Protein AF-A0A7S2RPZ8-F1 (afdb_monomer_lite)

Secondary structure (DSSP, 8-state):
-----------------------PPPEEGGGBTTTB--SPPP-B----TT--HHHHHHHHHHHHHHHHHHHHHSTTSPPP-B-HHHHHHHS-TTS-S-HHHHHHHHHHTT-EEBTTTS---SS-----STTTSEEEETTEEEE-SS--EE--SEEEEEPGGGHHHHHHHH--EEEEETTS-EEEEEEE-TTS-EEEE--B-TTSTBTTEEEE-GGGEEEEEEEE-SS------HHHHHHHHHHS-S----------S--TTSSTT--S---------GGGS-SS--GGGTT-SPPP--S--SSS----HHHHHHHHHHHHHHHHHTTGGGSPPP---HHHHHHH--BTTB-GGG---GGGHHHHHHHH-

InterPro domains:
  IPR000668 Peptidase C1A, papain C-terminal [PF00112] (58-178)
  IPR000668 Peptidase C1A, papain C-terminal [PF00112] (281-367)
  IPR013128 Peptidase C1A [PTHR12411] (251-366)
  IPR038765 Papain-like cysteine peptidase superfamily [SSF54001] (26-220)
  IPR038765 Papain-like cysteine peptidase superfamily [SSF54001] (251-369)

Organism: NCBI:txid96639

Sequence (369 aa):
LFMGHIVLFVFLSLVLSSAVRVKGEGFDWRHHEEHGNIVSATRNYMGLRHRKSSQLGAIFAVTAMIADRLAIFQPLKPKVQLSNQVLSNCLDAEVFGSIEQILQYILHNRGVPDRTCMGFRGRKEQCTPRNTCVNCYMFRCKAKASYLKYPITKYQSIDSSVLKDEIKEHGPVACIFNDLSFGELVGFTDDGHFNAKRDLGVFHGNEGYDAITREHIKQCWGVTIDEPYRYVDHGLAEILRFESLWEIQSTKFEGSLSNERGTTNSKSRHQSLRHIPISNLPTNFSWMNRNTLTPVQSHHNGPGYCGACWSMAAASTFSDRLKIHSTGSASMDVFVSPQSIIDCVKGNRSHGCFGGDSADVWPYYNKVG

pLDDT: mean 78.94, std 20.88, range [29.52, 98.62]

Radius of gyration: 26.42 Å; chains: 1; bounding box: 52×61×116 Å

Foldseek 3Di:
DDYDDDDDDDDDDPPPPPPPPPQDAWDFCLQDPPQAHLFAAQAALPDQPPDDQLQLQLLQALQRQLQSLLCVVQSQFATFGFASQLLLQPPDPVPRSDNVVSLVCLQVVFATFTCQQAPDPSDHDHNDLSSRGWDADPWDIDRDPDGDGQGFNDKDWDDLVCQQVCCVPRNWKWFQWPVSGIFIFRIAHSVAWTWTQRSNALPPDPGRTDTHHSNRTDIIMHTHRPDNPPPDDPVVVVVVCVVDPDDPPPPPVPPPPPVPVVCPPPPPDPPPDPDDPPVRDDPDDDSRRRLQFHYDHHPCNDPIAFQLPLLSVLQRVVQSCVCCVPVNSNDHRDGDDSQCCLPPQDDPARNRRVHHHNVSVVVVVVVPD

Structure (mmCIF, N/CA/C/O backbone):
data_AF-A0A7S2RPZ8-F1
#
_entry.id   AF-A0A7S2RPZ8-F1
#
loop_
_atom_site.group_PDB
_atom_site.id
_atom_site.type_symbol
_atom_site.label_atom_id
_atom_site.label_alt_id
_atom_site.label_comp_id
_atom_site.label_asym_id
_atom_site.label_entity_id
_atom_site.label_seq_id
_atom_site.pdbx_PDB_ins_code
_atom_site.Cartn_x
_atom_site.Cartn_y
_atom_site.Cartn_z
_atom_site.occupancy
_atom_site.B_iso_or_equiv
_atom_site.auth_seq_id
_atom_site.auth_comp_id
_atom_site.auth_asym_id
_atom_site.auth_atom_id
_atom_site.pdbx_PDB_model_num
ATOM 1 N N . LEU A 1 1 ? -15.124 -28.424 88.596 1.00 37.28 1 LEU A N 1
ATOM 2 C CA . LEU A 1 1 ? -14.489 -28.914 87.351 1.00 37.28 1 LEU A CA 1
ATOM 3 C C . LEU A 1 1 ? -15.528 -28.767 86.238 1.00 37.28 1 LEU A C 1
ATOM 5 O O . LEU A 1 1 ? -16.435 -29.578 86.179 1.00 37.28 1 LEU A O 1
ATOM 9 N N . PHE A 1 2 ? -15.704 -27.534 85.743 1.00 32.31 2 PHE A N 1
ATOM 10 C CA . PHE A 1 2 ? -15.163 -26.989 84.472 1.00 32.31 2 PHE A CA 1
ATOM 11 C C . PHE A 1 2 ? -15.930 -27.536 83.250 1.00 32.31 2 PHE A C 1
ATOM 13 O O . PHE A 1 2 ? -15.841 -28.722 82.974 1.00 32.31 2 PHE A O 1
ATOM 20 N N . MET A 1 3 ? -16.891 -26.756 82.718 1.00 31.83 3 MET A N 1
ATOM 21 C CA . MET A 1 3 ? -16.801 -25.909 81.493 1.00 31.83 3 MET A CA 1
ATOM 22 C C . MET A 1 3 ? -16.696 -26.756 80.208 1.00 31.83 3 MET A C 1
ATOM 24 O O . MET A 1 3 ? -15.910 -27.683 80.160 1.00 31.83 3 MET A O 1
ATOM 28 N N . GLY A 1 4 ? -17.403 -26.504 79.108 1.00 31.02 4 GLY A N 1
ATOM 29 C CA . GLY A 1 4 ? -18.217 -25.370 78.696 1.00 31.02 4 GLY A CA 1
ATOM 30 C C . GLY A 1 4 ? -18.760 -25.610 77.276 1.00 31.02 4 GLY A C 1
ATOM 31 O O . GLY A 1 4 ? -18.376 -26.561 76.598 1.00 31.02 4 GLY A O 1
ATOM 32 N N . HIS A 1 5 ? -19.684 -24.746 76.863 1.00 40.00 5 HIS A N 1
ATOM 33 C CA . HIS A 1 5 ? -20.324 -24.702 75.549 1.00 40.00 5 HIS A CA 1
ATOM 34 C C . HIS A 1 5 ? -19.327 -24.633 74.380 1.00 40.00 5 HIS A C 1
ATOM 36 O O . HIS A 1 5 ? -18.399 -23.827 74.410 1.00 40.00 5 HIS A O 1
ATOM 42 N N . ILE A 1 6 ? -19.592 -25.383 73.306 1.00 39.00 6 ILE A N 1
ATOM 43 C CA . ILE A 1 6 ? -19.001 -25.145 71.983 1.00 39.00 6 ILE A CA 1
ATOM 44 C C . ILE A 1 6 ? -20.121 -24.665 71.058 1.00 39.00 6 ILE A C 1
ATOM 46 O O . ILE A 1 6 ? -20.981 -25.430 70.628 1.00 39.00 6 ILE A O 1
ATOM 50 N N . VAL A 1 7 ? -20.110 -23.358 70.808 1.00 36.97 7 VAL A N 1
ATOM 51 C CA . VAL A 1 7 ? -20.875 -22.674 69.764 1.00 36.97 7 VAL A CA 1
ATOM 52 C C . VAL A 1 7 ? -20.091 -22.831 68.462 1.00 36.97 7 VAL A C 1
ATOM 54 O O . VAL A 1 7 ? -18.950 -22.380 68.371 1.00 36.97 7 VAL A O 1
ATOM 57 N N . LEU A 1 8 ? -20.683 -23.476 67.457 1.00 34.34 8 LEU A N 1
ATOM 58 C CA . LEU A 1 8 ? -20.080 -23.612 66.133 1.00 34.34 8 LEU A CA 1
ATOM 59 C C . LEU A 1 8 ? -20.354 -22.333 65.320 1.00 34.34 8 LEU A C 1
ATOM 61 O O . LEU A 1 8 ? -21.391 -22.196 64.676 1.00 34.34 8 LEU A O 1
ATOM 65 N N . PHE A 1 9 ? -19.427 -21.376 65.381 1.00 34.44 9 PHE A N 1
ATOM 66 C CA . PHE A 1 9 ? -19.347 -20.253 64.444 1.00 34.44 9 PHE A CA 1
ATOM 67 C C . PHE A 1 9 ? -18.760 -20.757 63.118 1.00 34.44 9 PHE A C 1
ATOM 69 O O . PHE A 1 9 ? -17.571 -21.060 63.047 1.00 34.44 9 PHE A O 1
ATOM 76 N N . VAL A 1 10 ? -19.569 -20.833 62.059 1.00 38.59 10 VAL A N 1
ATOM 77 C CA . VAL A 1 10 ? -19.056 -20.983 60.688 1.00 38.59 10 VAL A CA 1
ATOM 78 C C . VAL A 1 10 ? -18.980 -19.595 60.062 1.00 38.59 10 VAL A C 1
ATOM 80 O O . VAL A 1 10 ? -19.981 -18.896 59.920 1.00 38.59 10 VAL A O 1
ATOM 83 N N . PHE A 1 11 ? -17.750 -19.193 59.755 1.00 36.59 11 PHE A N 1
ATOM 84 C CA . PHE A 1 11 ? -17.372 -17.908 59.184 1.00 36.59 11 PHE A CA 1
ATOM 85 C C . PHE A 1 11 ? -18.073 -17.632 57.847 1.00 36.59 11 PHE A C 1
ATOM 87 O O . PHE A 1 11 ? -17.943 -18.384 56.879 1.00 36.59 11 PHE A O 1
ATOM 94 N N . LEU A 1 12 ? -18.749 -16.484 57.791 1.00 35.53 12 LEU A N 1
ATOM 95 C CA . LEU A 1 12 ? -19.170 -15.816 56.568 1.00 35.53 12 LEU A CA 1
ATOM 96 C C . LEU A 1 12 ? -17.906 -15.449 55.772 1.00 35.53 12 LEU A C 1
ATOM 98 O O . LEU A 1 12 ? -17.160 -14.545 56.147 1.00 35.53 12 LEU A O 1
ATOM 102 N N . SER A 1 13 ? -17.633 -16.182 54.697 1.00 38.72 13 SER A N 1
ATOM 103 C CA . SER A 1 13 ? -16.545 -15.846 53.781 1.00 38.72 13 SER A CA 1
ATOM 104 C C . SER A 1 13 ? -16.992 -14.660 52.928 1.00 38.72 13 SER A C 1
ATOM 106 O O . SER A 1 13 ? -17.828 -14.809 52.039 1.00 38.72 13 SER A O 1
ATOM 108 N N . LEU A 1 14 ? -16.453 -13.472 53.218 1.00 36.00 14 LEU A N 1
ATOM 109 C CA . LEU A 1 14 ? -16.470 -12.340 52.297 1.00 36.00 14 LEU A CA 1
ATOM 110 C C . LEU A 1 14 ? -15.758 -12.766 51.008 1.00 36.00 14 LEU A C 1
ATOM 112 O O . LEU A 1 14 ? -14.530 -12.798 50.943 1.00 36.00 14 LEU A O 1
ATOM 116 N N . VAL A 1 15 ? -16.532 -13.078 49.971 1.00 38.66 15 VAL A N 1
ATOM 117 C CA . VAL A 1 15 ? -16.023 -13.070 48.602 1.00 38.66 15 VAL A CA 1
ATOM 118 C C . VAL A 1 15 ? -15.795 -11.604 48.252 1.00 38.66 15 VAL A C 1
ATOM 120 O O . VAL A 1 15 ? -16.719 -10.876 47.892 1.00 38.66 15 VAL A O 1
ATOM 123 N N . LEU A 1 16 ? -14.551 -11.153 48.415 1.00 37.00 16 LEU A N 1
ATOM 124 C CA . LEU A 1 16 ? -14.041 -9.992 47.701 1.00 37.00 16 LEU A CA 1
ATOM 125 C C . LEU A 1 16 ? -14.301 -10.255 46.218 1.00 37.00 16 LEU A C 1
ATOM 127 O O . LEU A 1 16 ? -13.689 -11.137 45.617 1.00 37.00 16 LEU A O 1
ATOM 131 N N . SER A 1 17 ? -15.256 -9.516 45.654 1.00 37.16 17 SER A N 1
ATOM 132 C CA . SER A 1 17 ? -15.462 -9.422 44.216 1.00 37.16 17 SER A CA 1
ATOM 133 C C . SER A 1 17 ? -14.240 -8.723 43.625 1.00 37.16 17 SER A C 1
ATOM 135 O O . SER A 1 17 ? -14.222 -7.516 43.393 1.00 37.16 17 SER A O 1
ATOM 137 N N . SER A 1 18 ? -13.168 -9.489 43.442 1.00 36.50 18 SER A N 1
ATOM 138 C CA . SER A 1 18 ? -12.160 -9.191 42.444 1.00 36.50 18 SER A CA 1
ATOM 139 C C . SER A 1 18 ? -12.920 -9.195 41.131 1.00 36.50 18 SER A C 1
ATOM 141 O O . SER A 1 18 ? -13.298 -10.259 40.643 1.00 36.50 18 SER A O 1
ATOM 143 N N . ALA A 1 19 ? -13.212 -8.011 40.596 1.00 38.88 19 ALA A N 1
ATOM 144 C CA . ALA A 1 19 ? -13.672 -7.883 39.231 1.00 38.88 19 ALA A CA 1
ATOM 145 C C . ALA A 1 19 ? -12.650 -8.614 38.353 1.00 38.88 19 ALA A C 1
ATOM 147 O O . ALA A 1 19 ? -11.559 -8.105 38.091 1.00 38.88 19 ALA A O 1
ATOM 148 N N . VAL A 1 20 ? -12.978 -9.842 37.949 1.00 39.19 20 VAL A N 1
ATOM 149 C CA . VAL A 1 20 ? -12.318 -10.507 36.838 1.00 39.19 20 VAL A CA 1
ATOM 150 C C . VAL A 1 20 ? -12.654 -9.615 35.660 1.00 39.19 20 VAL A C 1
ATOM 152 O O . VAL A 1 20 ? -13.748 -9.670 35.103 1.00 39.19 20 VAL A O 1
ATOM 155 N N . ARG A 1 21 ? -11.743 -8.689 35.363 1.00 39.88 21 ARG A N 1
ATOM 156 C CA . ARG A 1 21 ? -11.766 -7.916 34.135 1.00 39.88 21 ARG A CA 1
ATOM 157 C C . ARG A 1 21 ? -11.742 -8.972 33.043 1.00 39.88 21 ARG A C 1
ATOM 159 O O . ARG A 1 21 ? -10.720 -9.630 32.866 1.00 39.88 21 ARG A O 1
ATOM 166 N N . VAL A 1 22 ? -12.889 -9.208 32.406 1.00 43.56 22 VAL A N 1
ATOM 167 C CA . VAL A 1 22 ? -12.966 -10.044 31.211 1.00 43.56 22 VAL A CA 1
ATOM 168 C C . VAL A 1 22 ? -11.927 -9.454 30.270 1.00 43.56 22 VAL A C 1
ATOM 170 O O . VAL A 1 22 ? -12.042 -8.297 29.864 1.00 43.56 22 VAL A O 1
ATOM 173 N N . LYS A 1 23 ? -10.834 -10.190 30.064 1.00 44.91 23 LYS A N 1
ATOM 174 C CA . LYS A 1 23 ? -9.774 -9.804 29.143 1.00 44.91 23 LYS A CA 1
ATOM 175 C C . LYS A 1 23 ? -10.448 -9.778 27.777 1.00 44.91 23 LYS A C 1
ATOM 177 O O . LYS A 1 23 ? -10.811 -10.828 27.261 1.00 44.91 23 LYS A O 1
ATOM 182 N N . GLY A 1 24 ? -10.743 -8.586 27.267 1.00 57.56 24 GLY A N 1
ATOM 183 C CA . GLY A 1 24 ? -11.191 -8.457 25.890 1.00 57.56 24 GLY A CA 1
ATOM 184 C C . GLY A 1 24 ? -10.038 -8.920 25.020 1.00 57.56 24 GLY A C 1
ATOM 185 O O . GLY A 1 24 ? -8.953 -8.360 25.144 1.00 57.56 24 GLY A O 1
ATOM 186 N N . GLU A 1 25 ? -10.255 -9.961 24.225 1.00 80.38 25 GLU A N 1
ATOM 187 C CA . GLU A 1 25 ? -9.243 -10.473 23.307 1.00 80.38 25 GLU A CA 1
ATOM 188 C C . GLU A 1 25 ? -8.879 -9.370 22.309 1.00 80.38 25 GLU A C 1
ATOM 190 O O . GLU A 1 25 ? -9.734 -8.863 21.575 1.00 80.38 25 GLU A O 1
ATOM 195 N N . GLY A 1 26 ? -7.617 -8.952 22.326 1.00 92.00 26 GLY A N 1
ATOM 196 C CA . GLY A 1 26 ? -7.024 -8.127 21.292 1.00 92.00 26 GLY A CA 1
ATOM 197 C C . GLY A 1 26 ? -7.125 -8.817 19.937 1.00 92.00 26 GLY A C 1
ATOM 198 O O . GLY A 1 26 ? -7.182 -10.041 19.832 1.00 92.00 26 GLY A O 1
ATOM 199 N N . PHE A 1 27 ? -7.157 -8.015 18.884 1.00 96.06 27 PHE A N 1
ATOM 200 C CA . PHE A 1 27 ? -7.314 -8.489 17.522 1.00 96.06 27 PHE A CA 1
ATOM 201 C C . PHE A 1 27 ? -6.453 -7.652 16.583 1.00 96.06 27 PHE A C 1
ATOM 203 O O . PHE A 1 27 ? -6.421 -6.428 16.695 1.00 96.06 27 PHE A O 1
ATOM 210 N N . ASP A 1 28 ? -5.765 -8.293 15.641 1.00 96.12 28 ASP A N 1
ATOM 211 C CA . ASP A 1 28 ? -4.890 -7.601 14.701 1.00 96.12 28 ASP A CA 1
ATOM 212 C C . ASP A 1 28 ? -4.836 -8.310 13.346 1.00 96.12 28 ASP A C 1
ATOM 214 O O . ASP A 1 28 ? -4.394 -9.457 13.252 1.00 96.12 28 ASP A O 1
ATOM 218 N N . TRP A 1 29 ? -5.219 -7.607 12.277 1.00 97.19 29 TRP A N 1
ATOM 219 C CA . TRP A 1 29 ? -5.186 -8.136 10.909 1.00 97.19 29 TRP A CA 1
ATOM 220 C C . TRP A 1 29 ? -3.772 -8.485 10.411 1.00 97.19 29 TRP A C 1
ATOM 222 O O . TRP A 1 29 ? -3.622 -9.187 9.406 1.00 97.19 29 TRP A O 1
ATOM 232 N N . ARG A 1 30 ? -2.718 -8.036 11.104 1.00 95.00 30 ARG A N 1
ATOM 233 C CA . ARG A 1 30 ? -1.326 -8.442 10.840 1.00 95.00 30 ARG A CA 1
ATOM 234 C C . ARG A 1 30 ? -1.023 -9.866 11.307 1.00 95.00 30 ARG A C 1
ATOM 236 O O . ARG A 1 30 ? -0.035 -10.452 10.866 1.00 95.00 30 ARG A O 1
ATOM 243 N N . HIS A 1 31 ? -1.852 -10.412 12.193 1.00 94.12 31 HIS A N 1
ATOM 244 C CA . HIS A 1 31 ? -1.655 -11.697 12.860 1.00 94.12 31 HIS A CA 1
ATOM 245 C C . HIS A 1 31 ? -2.917 -12.570 12.784 1.00 94.12 31 HIS A C 1
ATOM 247 O O . HIS A 1 31 ? -3.273 -13.234 13.753 1.00 94.12 31 HIS A O 1
ATOM 253 N N . HIS A 1 32 ? -3.601 -12.574 11.636 1.00 93.56 32 HIS A N 1
ATOM 254 C CA . HIS A 1 32 ? -4.787 -13.399 11.421 1.00 93.56 32 HIS A CA 1
ATOM 255 C C . HIS A 1 32 ? -4.443 -14.891 11.531 1.00 93.56 32 HIS A C 1
ATOM 257 O O . HIS A 1 32 ? -3.523 -15.367 10.861 1.00 93.56 32 HIS A O 1
ATOM 263 N N . GLU A 1 33 ? -5.206 -15.641 12.328 1.00 88.75 33 GLU A N 1
ATOM 264 C CA . GLU A 1 33 ? -4.873 -17.022 12.707 1.00 88.75 33 GLU A CA 1
ATOM 265 C C . GLU A 1 33 ? -4.678 -17.952 11.500 1.00 88.75 33 GLU A C 1
ATOM 267 O O . GLU A 1 33 ? -3.701 -18.695 11.433 1.00 88.75 33 GLU A O 1
ATOM 272 N N . GLU A 1 34 ? -5.571 -17.877 10.509 1.00 91.00 34 GLU A N 1
ATOM 273 C CA . GLU A 1 34 ? -5.556 -18.798 9.363 1.00 91.00 34 GLU A CA 1
ATOM 274 C C . GLU A 1 34 ? -4.610 -18.359 8.231 1.00 91.00 34 GLU A C 1
ATOM 276 O O . GLU A 1 34 ? -4.108 -19.170 7.450 1.00 91.00 34 GLU A O 1
ATOM 281 N N . HIS A 1 35 ? -4.371 -17.055 8.098 1.00 92.56 35 HIS A N 1
ATOM 282 C CA . HIS A 1 35 ? -3.815 -16.477 6.867 1.00 92.56 35 HIS A CA 1
ATOM 283 C C . HIS A 1 35 ? -2.623 -15.547 7.104 1.00 92.56 35 HIS A C 1
ATOM 285 O O . HIS A 1 35 ? -2.060 -15.019 6.141 1.00 92.56 35 HIS A O 1
ATOM 291 N N . GLY A 1 36 ? -2.197 -15.384 8.357 1.00 93.75 36 GLY A N 1
ATOM 292 C CA . GLY A 1 36 ? -1.064 -14.555 8.734 1.00 93.75 36 GLY A CA 1
ATOM 293 C C . GLY A 1 36 ? -1.350 -13.064 8.565 1.00 93.75 36 GLY A C 1
ATOM 294 O O . GLY A 1 36 ? -2.333 -12.543 9.080 1.00 93.75 36 GLY A O 1
ATOM 295 N N . ASN A 1 37 ? -0.476 -12.358 7.855 1.00 94.88 37 ASN A N 1
ATOM 296 C CA . ASN A 1 37 ? -0.580 -10.920 7.675 1.00 94.88 37 ASN A CA 1
ATOM 297 C C . ASN A 1 37 ? -1.444 -10.555 6.458 1.00 94.88 37 ASN A C 1
ATOM 299 O O . ASN A 1 37 ? -1.027 -10.729 5.303 1.00 94.88 37 ASN A O 1
ATOM 303 N N . ILE A 1 38 ? -2.615 -9.976 6.727 1.00 94.88 38 ILE A N 1
ATOM 304 C CA . ILE A 1 38 ? -3.593 -9.514 5.729 1.00 94.88 38 ILE A CA 1
ATOM 305 C C . ILE A 1 38 ? -3.491 -7.990 5.489 1.00 94.88 38 ILE A C 1
ATOM 307 O O . ILE A 1 38 ? -4.137 -7.435 4.610 1.00 94.88 38 ILE A O 1
ATOM 311 N N . VAL A 1 39 ? -2.590 -7.297 6.181 1.00 95.56 39 VAL A N 1
ATOM 312 C CA . VAL A 1 39 ? -2.350 -5.854 6.044 1.00 95.56 39 VAL A CA 1
ATOM 313 C C . VAL A 1 39 ? -1.245 -5.610 5.011 1.00 95.56 39 VAL A C 1
ATOM 315 O O . VAL A 1 39 ? -0.189 -6.251 5.031 1.00 95.56 39 VAL A O 1
ATOM 318 N N . SER A 1 40 ? -1.466 -4.698 4.062 1.00 93.81 40 SER A N 1
ATOM 319 C CA . SER A 1 40 ? -0.453 -4.299 3.074 1.00 93.81 40 SER A CA 1
ATOM 320 C C . SER A 1 40 ? 0.746 -3.626 3.751 1.00 93.81 40 SER A C 1
ATOM 322 O O . SER A 1 40 ? 0.636 -3.101 4.859 1.00 93.81 40 SER A O 1
ATOM 324 N N . ALA A 1 41 ? 1.916 -3.612 3.105 1.00 91.69 41 ALA A N 1
ATOM 325 C CA . ALA A 1 41 ? 3.090 -2.998 3.732 1.00 91.69 41 ALA A CA 1
ATOM 326 C C . ALA A 1 41 ? 2.917 -1.495 3.985 1.00 91.69 41 ALA A C 1
ATOM 328 O O . ALA A 1 41 ? 2.298 -0.779 3.191 1.00 91.69 41 ALA A O 1
ATOM 329 N N . THR A 1 42 ? 3.599 -1.015 5.023 1.00 91.50 42 THR A N 1
ATOM 330 C CA . THR A 1 42 ? 3.836 0.406 5.278 1.00 91.50 42 THR A CA 1
ATOM 331 C C . THR A 1 42 ? 4.501 1.077 4.071 1.00 91.50 42 THR A C 1
ATOM 333 O O . THR A 1 42 ? 5.529 0.626 3.559 1.00 91.50 42 THR A O 1
ATOM 336 N N . ARG A 1 43 ? 3.938 2.201 3.627 1.00 91.62 43 ARG A N 1
ATOM 337 C CA . ARG A 1 43 ? 4.484 3.076 2.576 1.00 91.62 43 ARG A CA 1
ATOM 338 C C . ARG A 1 43 ? 5.127 4.315 3.201 1.00 91.62 43 ARG A C 1
ATOM 340 O O . ARG A 1 43 ? 5.191 4.431 4.416 1.00 91.62 43 ARG A O 1
ATOM 347 N N . ASN A 1 44 ? 5.645 5.234 2.385 1.00 88.81 44 ASN A N 1
ATOM 348 C CA . ASN A 1 44 ? 6.239 6.476 2.881 1.00 88.81 44 ASN A CA 1
ATOM 349 C C . ASN A 1 44 ? 5.873 7.670 1.991 1.00 88.81 44 ASN A C 1
ATOM 351 O O . ASN A 1 44 ? 6.195 7.674 0.801 1.00 88.81 44 ASN A O 1
ATOM 355 N N . TYR A 1 45 ? 5.221 8.679 2.570 1.00 85.38 45 TYR A N 1
ATOM 356 C CA . TYR A 1 45 ? 4.956 9.965 1.914 1.00 85.38 45 TYR A CA 1
ATOM 357 C C . TYR A 1 45 ? 5.757 11.147 2.488 1.00 85.38 45 TYR A C 1
ATOM 359 O O . TYR A 1 45 ? 5.614 12.274 2.002 1.00 85.38 45 TYR A O 1
ATOM 367 N N . MET A 1 46 ? 6.599 10.920 3.504 1.00 74.44 46 MET A N 1
ATOM 368 C CA . MET A 1 46 ? 7.493 11.934 4.070 1.00 74.44 46 MET A CA 1
ATOM 369 C C . MET A 1 46 ? 8.641 12.284 3.109 1.00 74.44 46 MET A C 1
ATOM 371 O O . MET A 1 46 ? 8.982 11.528 2.204 1.00 74.44 46 MET A O 1
ATOM 375 N N . GLY A 1 47 ? 9.257 13.456 3.309 1.00 59.84 47 GLY A N 1
ATOM 376 C CA . GLY A 1 47 ? 10.416 13.919 2.524 1.00 59.84 47 GLY A CA 1
ATOM 377 C C . GLY A 1 47 ? 10.092 14.903 1.394 1.00 59.84 47 GLY A C 1
ATOM 378 O O . GLY A 1 47 ? 10.989 15.371 0.695 1.00 59.84 47 GLY A O 1
ATOM 379 N N . LEU A 1 48 ? 8.824 15.283 1.230 1.00 57.91 48 LEU A N 1
ATOM 380 C CA . LEU A 1 48 ? 8.400 16.254 0.222 1.00 57.91 48 LEU A CA 1
ATOM 381 C C . LEU A 1 48 ? 8.512 17.676 0.783 1.00 57.91 48 LEU A C 1
ATOM 383 O O . LEU A 1 48 ? 7.621 18.157 1.486 1.00 57.91 48 LEU A O 1
ATOM 387 N N . ARG A 1 49 ? 9.623 18.359 0.470 1.00 42.91 49 ARG A N 1
ATOM 388 C CA . ARG A 1 49 ? 9.802 19.796 0.747 1.00 42.91 49 ARG A CA 1
ATOM 389 C C . ARG A 1 49 ? 8.571 20.572 0.238 1.00 42.91 49 ARG A C 1
ATOM 391 O O . ARG A 1 49 ? 8.168 20.408 -0.911 1.00 42.91 49 ARG A O 1
ATOM 398 N N . HIS A 1 50 ? 7.999 21.425 1.091 1.00 49.16 50 HIS A N 1
ATOM 399 C CA . HIS A 1 50 ? 6.895 22.361 0.796 1.00 49.16 50 HIS A CA 1
ATOM 400 C C . HIS A 1 50 ? 5.455 21.815 0.713 1.00 49.16 50 HIS A C 1
ATOM 402 O O . HIS A 1 50 ? 4.576 22.542 0.249 1.00 49.16 50 HIS A O 1
ATOM 408 N N . ARG A 1 51 ? 5.145 20.603 1.197 1.00 54.47 51 ARG A N 1
ATOM 409 C CA . ARG A 1 51 ? 3.738 20.165 1.337 1.00 54.47 51 ARG A CA 1
ATOM 410 C C . ARG A 1 51 ? 3.305 20.078 2.795 1.00 54.47 51 ARG A C 1
ATOM 412 O O . ARG A 1 51 ? 4.039 19.570 3.636 1.00 54.47 51 ARG A O 1
ATOM 419 N N . LYS A 1 52 ? 2.078 20.528 3.082 1.00 54.38 52 LYS A N 1
ATOM 420 C CA . LYS A 1 52 ? 1.404 20.200 4.343 1.00 54.38 52 LYS A CA 1
ATOM 421 C C . LYS A 1 52 ? 1.200 18.680 4.365 1.00 54.38 52 LYS A C 1
ATOM 423 O O . LYS A 1 52 ? 0.450 18.148 3.550 1.00 54.38 52 LYS A O 1
ATOM 428 N N . SER A 1 53 ? 1.905 18.006 5.273 1.00 59.25 53 SER A N 1
ATOM 429 C CA . SER A 1 53 ? 1.901 16.547 5.488 1.00 59.25 53 SER A CA 1
ATOM 430 C C . SER A 1 53 ? 0.486 15.941 5.597 1.00 59.25 53 SER A C 1
ATOM 432 O O . SER A 1 53 ? 0.260 14.795 5.214 1.00 59.25 53 SER A O 1
ATOM 434 N N . SER A 1 54 ? -0.493 16.740 6.035 1.00 62.56 54 SER A N 1
ATOM 435 C CA . SER A 1 54 ? -1.872 16.319 6.294 1.00 62.56 54 SER A CA 1
ATOM 436 C C . SER A 1 54 ? -2.643 15.823 5.059 1.00 62.56 54 SER A C 1
ATOM 438 O O . SER A 1 54 ? -3.314 14.803 5.150 1.00 62.56 54 SER A O 1
ATOM 440 N N . GLN A 1 55 ? -2.538 16.466 3.886 1.00 71.25 55 GLN A N 1
ATOM 441 C CA . GLN A 1 55 ? -3.356 16.068 2.720 1.00 71.25 55 GLN A CA 1
ATOM 442 C C . GLN A 1 55 ? -2.978 14.680 2.180 1.00 71.25 55 GLN A C 1
ATOM 444 O O . GLN A 1 55 ? -3.841 13.904 1.773 1.00 71.25 55 GLN A O 1
ATOM 449 N N . LEU A 1 56 ? -1.682 14.367 2.168 1.00 86.00 56 LEU A N 1
ATOM 450 C CA . LEU A 1 56 ? -1.192 13.079 1.683 1.00 86.00 56 LEU A CA 1
ATOM 451 C C . LEU A 1 56 ? -1.493 11.957 2.676 1.00 86.00 56 LEU A C 1
ATOM 453 O O . LEU A 1 56 ? -1.863 10.873 2.237 1.00 86.00 56 LEU A O 1
ATOM 457 N N . GLY A 1 57 ? -1.430 12.230 3.983 1.00 89.75 57 GLY A N 1
ATOM 458 C CA . GLY A 1 57 ? -1.781 11.246 5.008 1.00 89.75 57 GLY A CA 1
ATOM 459 C C . GLY A 1 57 ? -3.183 10.665 4.817 1.00 89.75 57 GLY A C 1
ATOM 460 O O . GLY A 1 57 ? -3.348 9.450 4.852 1.00 89.75 57 GLY A O 1
ATOM 461 N N . ALA A 1 58 ? -4.178 11.506 4.517 1.00 92.25 58 ALA A N 1
ATOM 462 C CA . ALA A 1 58 ? -5.550 11.053 4.283 1.00 92.25 58 ALA A CA 1
ATOM 463 C C . ALA A 1 58 ? -5.679 10.125 3.062 1.00 92.25 58 ALA A C 1
ATOM 465 O O . ALA A 1 58 ? -6.337 9.088 3.131 1.00 92.25 58 ALA A O 1
ATOM 466 N N . ILE A 1 59 ? -5.012 10.462 1.949 1.00 94.00 59 ILE A N 1
ATOM 467 C CA . ILE A 1 59 ? -4.977 9.622 0.738 1.00 94.00 59 ILE A CA 1
ATOM 468 C C . ILE A 1 59 ? -4.361 8.258 1.053 1.00 94.00 59 ILE A C 1
ATOM 470 O O . ILE A 1 59 ? -4.870 7.224 0.615 1.00 94.00 59 ILE A O 1
ATOM 474 N N . PHE A 1 60 ? -3.261 8.246 1.804 1.00 94.56 60 PHE A N 1
ATOM 475 C CA . PHE A 1 60 ? -2.580 7.014 2.172 1.00 94.56 60 PHE A CA 1
ATOM 476 C C . PHE A 1 60 ? -3.453 6.164 3.109 1.00 94.56 60 PHE A C 1
ATOM 478 O O . PHE A 1 60 ? -3.691 5.004 2.791 1.00 94.56 60 PHE A O 1
ATOM 485 N N . ALA A 1 61 ? -4.054 6.746 4.148 1.00 96.00 61 ALA A N 1
ATOM 486 C CA . ALA A 1 61 ? -4.974 6.035 5.040 1.00 96.00 61 ALA A CA 1
ATOM 487 C C . ALA A 1 61 ? -6.165 5.401 4.293 1.00 96.00 61 ALA A C 1
ATOM 489 O O . ALA A 1 61 ? -6.449 4.220 4.470 1.00 96.00 61 ALA A O 1
ATOM 490 N N . VAL A 1 62 ? -6.830 6.149 3.400 1.00 96.88 62 VAL A N 1
ATOM 491 C CA . VAL A 1 62 ? -7.989 5.641 2.637 1.00 96.88 62 VAL A CA 1
ATOM 492 C C . VAL A 1 62 ? -7.601 4.516 1.682 1.00 96.88 62 VAL A C 1
ATOM 494 O O . VAL A 1 62 ? -8.299 3.510 1.575 1.00 96.88 62 VAL A O 1
ATOM 497 N N . THR A 1 63 ? -6.490 4.673 0.966 1.00 96.50 63 THR A N 1
ATOM 498 C CA . THR A 1 63 ? -6.037 3.649 0.014 1.00 96.50 63 THR A CA 1
ATOM 499 C C . THR A 1 63 ? -5.507 2.396 0.697 1.00 96.50 63 THR A C 1
ATOM 501 O O . THR A 1 63 ? -5.654 1.321 0.121 1.00 96.50 63 THR A O 1
ATOM 504 N N . ALA A 1 64 ? -4.908 2.525 1.886 1.00 97.12 64 ALA A N 1
ATOM 505 C CA . ALA A 1 64 ? -4.478 1.391 2.699 1.00 97.12 64 ALA A CA 1
ATOM 506 C C . ALA A 1 64 ? -5.698 0.608 3.207 1.00 97.12 64 ALA A C 1
ATOM 508 O O . ALA A 1 64 ? -5.815 -0.566 2.880 1.00 97.12 64 ALA A O 1
ATOM 509 N N . MET A 1 65 ? -6.688 1.302 3.786 1.00 97.88 65 MET A N 1
ATOM 510 C CA . MET A 1 65 ? -7.972 0.714 4.196 1.00 97.88 65 MET A CA 1
ATOM 511 C C . MET A 1 65 ? -8.642 -0.096 3.085 1.00 97.88 65 MET A C 1
ATOM 513 O O . MET A 1 65 ? -9.067 -1.228 3.304 1.00 97.88 65 MET A O 1
ATOM 517 N N . ILE A 1 66 ? -8.752 0.468 1.878 1.00 96.25 66 ILE A N 1
ATOM 518 C CA . ILE A 1 66 ? -9.370 -0.246 0.753 1.00 96.25 66 ILE A CA 1
ATOM 519 C C . ILE A 1 66 ? -8.522 -1.461 0.349 1.00 96.25 66 ILE A C 1
ATOM 521 O O . ILE A 1 66 ? -9.076 -2.532 0.108 1.00 96.25 66 ILE A O 1
ATOM 525 N N . ALA A 1 67 ? -7.195 -1.319 0.280 1.00 95.25 67 ALA A N 1
ATOM 526 C CA . ALA A 1 67 ? -6.295 -2.419 -0.067 1.00 95.25 67 ALA A CA 1
ATOM 527 C C . ALA A 1 67 ? -6.356 -3.572 0.947 1.00 95.25 67 ALA A C 1
ATOM 529 O O . ALA A 1 67 ? -6.360 -4.737 0.551 1.00 95.25 67 ALA A O 1
ATOM 530 N N . ASP A 1 68 ? -6.442 -3.249 2.232 1.00 96.56 68 ASP A N 1
ATOM 531 C CA . ASP A 1 68 ? -6.379 -4.227 3.313 1.00 96.56 68 ASP A CA 1
ATOM 532 C C . ASP A 1 68 ? -7.743 -4.908 3.496 1.00 96.56 68 ASP A C 1
ATOM 534 O O . ASP A 1 68 ? -7.806 -6.125 3.662 1.00 96.56 68 ASP A O 1
ATOM 538 N N . ARG A 1 69 ? -8.856 -4.188 3.282 1.00 95.44 69 ARG A N 1
ATOM 539 C CA . ARG A 1 69 ? -10.185 -4.813 3.134 1.00 95.44 69 ARG A CA 1
ATOM 540 C C . ARG A 1 69 ? -10.255 -5.751 1.925 1.00 95.44 69 ARG A C 1
ATOM 542 O O . ARG A 1 69 ? -10.807 -6.841 2.033 1.00 95.44 69 ARG A O 1
ATOM 549 N N . LEU A 1 70 ? -9.652 -5.396 0.787 1.00 92.06 70 LEU A N 1
ATOM 550 C CA . LEU A 1 70 ? -9.552 -6.304 -0.368 1.00 92.06 70 LEU A CA 1
ATOM 551 C C . LEU A 1 70 ? -8.731 -7.561 -0.061 1.00 92.06 70 LEU A C 1
ATOM 553 O O . LEU A 1 70 ? -9.069 -8.642 -0.546 1.00 92.06 70 LEU A O 1
ATOM 557 N N . ALA A 1 71 ? -7.671 -7.425 0.736 1.00 92.50 71 ALA A N 1
ATOM 558 C CA . ALA A 1 71 ? -6.857 -8.551 1.169 1.00 92.50 71 ALA A CA 1
ATOM 559 C C . ALA A 1 71 ? -7.644 -9.512 2.074 1.00 92.50 71 ALA A C 1
ATOM 561 O O . ALA A 1 71 ? -7.465 -10.718 1.944 1.00 92.50 71 ALA A O 1
ATOM 562 N N . ILE A 1 72 ? -8.567 -9.018 2.907 1.00 92.81 72 ILE A N 1
ATOM 563 C CA . ILE A 1 72 ? -9.468 -9.866 3.711 1.00 92.81 72 ILE A CA 1
ATOM 564 C C . ILE A 1 72 ? -10.361 -10.733 2.817 1.00 92.81 72 ILE A C 1
ATOM 566 O O . ILE A 1 72 ? -10.533 -11.917 3.087 1.00 92.81 72 ILE A O 1
ATOM 570 N N . PHE A 1 73 ? -10.875 -10.188 1.710 1.00 88.62 73 PHE A N 1
ATOM 571 C CA . PHE A 1 73 ? -11.681 -10.967 0.762 1.00 88.62 73 PHE A CA 1
ATOM 572 C C . PHE A 1 73 ? -10.875 -11.991 -0.050 1.00 88.62 73 PHE A C 1
ATOM 574 O O . PHE A 1 73 ? -11.441 -12.956 -0.562 1.00 88.62 73 PHE A O 1
ATOM 581 N N . GLN A 1 74 ? -9.569 -11.780 -0.221 1.00 87.75 74 GLN A N 1
ATOM 582 C CA . GLN A 1 74 ? -8.677 -12.668 -0.973 1.00 87.75 74 GLN A CA 1
ATOM 583 C C . GLN A 1 74 ? -7.382 -12.929 -0.201 1.00 87.75 74 GLN A C 1
ATOM 585 O O . GLN A 1 74 ? -6.292 -12.575 -0.662 1.00 87.75 74 GLN A O 1
ATOM 590 N N . PRO A 1 75 ? -7.474 -13.613 0.948 1.00 91.31 75 PRO A N 1
ATOM 591 C CA . PRO A 1 75 ? -6.381 -13.676 1.911 1.00 91.31 75 PRO A CA 1
ATOM 592 C C . PRO A 1 75 ? -5.170 -14.455 1.401 1.00 91.31 75 PRO A C 1
ATOM 594 O O . PRO A 1 75 ? -4.072 -14.294 1.917 1.00 91.31 75 PRO A O 1
ATOM 597 N N . LEU A 1 76 ? -5.345 -15.283 0.366 1.00 89.50 76 LEU A N 1
ATOM 598 C CA . LEU A 1 76 ? -4.275 -16.069 -0.247 1.00 89.50 76 LEU A CA 1
ATOM 599 C C . LEU A 1 76 ? -3.594 -15.375 -1.433 1.00 89.50 76 LEU A C 1
ATOM 601 O O . LEU A 1 76 ? -2.530 -15.834 -1.860 1.00 89.50 76 LEU A O 1
ATOM 605 N N . LYS A 1 77 ? -4.194 -14.315 -1.987 1.00 87.88 77 LYS A N 1
ATOM 606 C CA . LYS A 1 77 ? -3.680 -13.624 -3.178 1.00 87.88 77 LYS A CA 1
ATOM 607 C C . LYS A 1 77 ? -2.631 -12.575 -2.791 1.00 87.88 77 LYS A C 1
ATOM 609 O O . LYS A 1 77 ? -2.589 -12.142 -1.638 1.00 87.88 77 LYS A O 1
ATOM 614 N N . PRO A 1 78 ? -1.765 -12.140 -3.727 1.00 88.38 78 PRO A N 1
ATOM 615 C CA . PRO A 1 78 ? -0.903 -10.996 -3.478 1.00 88.38 78 PRO A CA 1
ATOM 616 C C . PRO A 1 78 ? -1.763 -9.778 -3.145 1.00 88.38 78 PRO A C 1
ATOM 618 O O . PRO A 1 78 ? -2.736 -9.486 -3.847 1.00 88.38 78 PRO A O 1
ATOM 621 N N . LYS A 1 79 ? -1.391 -9.065 -2.083 1.00 91.06 79 LYS A N 1
ATOM 622 C CA . LYS A 1 79 ? -2.084 -7.840 -1.685 1.00 91.06 79 LYS A CA 1
ATOM 623 C C . LYS A 1 79 ? -1.984 -6.801 -2.808 1.00 91.06 79 LYS A C 1
ATOM 625 O O . LYS A 1 79 ? -1.087 -6.846 -3.652 1.00 91.06 79 LYS A O 1
ATOM 630 N N . VAL A 1 80 ? -2.924 -5.869 -2.852 1.00 89.38 80 VAL A N 1
ATOM 631 C CA . VAL A 1 80 ? -2.944 -4.815 -3.875 1.00 89.38 80 VAL A CA 1
ATOM 632 C C . VAL A 1 80 ? -2.432 -3.506 -3.299 1.00 89.38 80 VAL A C 1
ATOM 634 O O . VAL A 1 80 ? -2.430 -3.302 -2.089 1.00 89.38 80 VAL A O 1
ATOM 637 N N . GLN A 1 81 ? -1.978 -2.600 -4.160 1.00 91.62 81 GLN A N 1
ATOM 638 C CA . GLN A 1 81 ? -1.640 -1.239 -3.755 1.00 91.62 81 GLN A CA 1
ATOM 639 C C . GLN A 1 81 ? -2.355 -0.268 -4.678 1.00 91.62 81 GLN A C 1
ATOM 641 O O . GLN A 1 81 ? -2.101 -0.254 -5.877 1.00 91.62 81 GLN A O 1
ATOM 646 N N . LEU A 1 82 ? -3.228 0.570 -4.128 1.00 93.81 82 LEU A N 1
ATOM 647 C CA . LEU A 1 82 ? -3.934 1.588 -4.900 1.00 93.81 82 LEU A CA 1
ATOM 648 C C . LEU A 1 82 ? -3.008 2.774 -5.218 1.00 93.81 82 LEU A C 1
ATOM 650 O O . LEU A 1 82 ? -2.084 3.101 -4.465 1.00 93.81 82 LEU A O 1
ATOM 654 N N . SER A 1 83 ? -3.252 3.442 -6.347 1.00 94.19 83 SER A N 1
ATOM 655 C CA . SER A 1 83 ? -2.461 4.598 -6.763 1.00 94.19 83 SER A CA 1
ATOM 656 C C . SER A 1 83 ? -2.818 5.866 -5.981 1.00 94.19 83 SER A C 1
ATOM 658 O O . SER A 1 83 ? -3.738 6.614 -6.321 1.00 94.19 83 SER A O 1
ATOM 660 N N . ASN A 1 84 ? -1.983 6.187 -4.994 1.00 93.94 84 ASN A N 1
ATOM 661 C CA . ASN A 1 84 ? -2.045 7.465 -4.273 1.00 93.94 84 ASN A CA 1
ATOM 662 C C . ASN A 1 84 ? -1.800 8.662 -5.197 1.00 93.94 84 ASN A C 1
ATOM 664 O O . ASN A 1 84 ? -2.296 9.760 -4.949 1.00 93.94 84 ASN A O 1
ATOM 668 N N . GLN A 1 85 ? -1.027 8.463 -6.269 1.00 92.06 85 GLN A N 1
ATOM 669 C CA . GLN A 1 85 ? -0.704 9.524 -7.215 1.00 92.06 85 GLN A CA 1
ATOM 670 C C . GLN A 1 85 ? -1.936 9.985 -7.991 1.00 92.06 85 GLN A C 1
ATOM 672 O O . GLN A 1 85 ? -2.094 11.183 -8.203 1.00 92.06 85 GLN A O 1
ATOM 677 N N . VAL A 1 86 ? -2.826 9.064 -8.376 1.00 93.56 86 VAL A N 1
ATOM 678 C CA . VAL A 1 86 ? -4.069 9.419 -9.073 1.00 93.56 86 VAL A CA 1
ATOM 679 C C . VAL A 1 86 ? -4.960 10.285 -8.194 1.00 93.56 86 VAL A C 1
ATOM 681 O O . VAL A 1 86 ? -5.415 11.335 -8.643 1.00 93.56 86 VAL A O 1
ATOM 684 N N . LEU A 1 87 ? -5.142 9.908 -6.927 1.00 93.31 87 LEU A N 1
ATOM 685 C CA . LEU A 1 87 ? -5.884 10.732 -5.973 1.00 93.31 87 LEU A CA 1
ATOM 686 C C . LEU A 1 87 ? -5.205 12.091 -5.763 1.00 93.31 87 LEU A C 1
ATOM 688 O O . LEU A 1 87 ? -5.867 13.122 -5.810 1.00 93.31 87 LEU A O 1
ATOM 692 N N . SER A 1 88 ? -3.875 12.124 -5.633 1.00 90.44 88 SER A N 1
ATOM 693 C CA . SER A 1 88 ? -3.131 13.383 -5.498 1.00 90.44 88 SER A CA 1
ATOM 694 C C . SER A 1 88 ? -3.282 14.308 -6.714 1.00 90.44 88 SER A C 1
ATOM 696 O O . SER A 1 88 ? -3.330 15.528 -6.544 1.00 90.44 88 SER A O 1
ATOM 698 N N . ASN A 1 89 ? -3.356 13.747 -7.923 1.00 90.50 89 ASN A N 1
ATOM 699 C CA . ASN A 1 89 ? -3.526 14.498 -9.167 1.00 90.50 89 ASN A CA 1
ATOM 700 C C . ASN A 1 89 ? -4.945 15.052 -9.320 1.00 90.50 89 ASN A C 1
ATOM 702 O O . ASN A 1 89 ? -5.113 16.183 -9.775 1.00 90.50 89 ASN A O 1
ATOM 706 N N . CYS A 1 90 ? -5.947 14.251 -8.958 1.00 91.38 90 CYS A N 1
ATOM 707 C CA . CYS A 1 90 ? -7.340 14.477 -9.339 1.00 91.38 90 CYS A CA 1
ATOM 708 C C . CYS A 1 90 ? -8.236 15.054 -8.244 1.00 91.38 90 CYS A C 1
ATOM 710 O O . CYS A 1 90 ? -9.298 15.568 -8.570 1.00 91.38 90 CYS A O 1
ATOM 712 N N . LEU A 1 91 ? -7.824 15.010 -6.977 1.00 88.94 91 LEU A N 1
ATOM 713 C CA . LEU A 1 91 ? -8.529 15.713 -5.906 1.00 88.94 91 LEU A CA 1
ATOM 714 C C . LEU A 1 91 ? -8.161 17.198 -5.913 1.00 88.94 91 LEU A C 1
ATOM 716 O O . LEU A 1 91 ? -6.986 17.547 -6.067 1.00 88.94 91 LEU A O 1
ATOM 720 N N . ASP A 1 92 ? -9.140 18.076 -5.714 1.00 74.44 92 ASP A N 1
ATOM 721 C CA . ASP A 1 92 ? -8.926 19.523 -5.721 1.00 74.44 92 ASP A CA 1
ATOM 722 C C . ASP A 1 92 ? -8.014 19.999 -4.583 1.00 74.44 92 ASP A C 1
ATOM 724 O O . ASP A 1 92 ? -7.928 19.408 -3.509 1.00 74.44 92 ASP A O 1
ATOM 728 N N . ALA A 1 93 ? -7.246 21.062 -4.838 1.00 60.16 93 ALA A N 1
ATOM 729 C CA . ALA A 1 93 ? -6.250 21.559 -3.882 1.00 60.16 93 ALA A CA 1
ATOM 730 C C . ALA A 1 93 ? -6.881 22.221 -2.642 1.00 60.16 93 ALA A C 1
ATOM 732 O O . ALA A 1 93 ? -6.243 22.267 -1.593 1.00 60.16 93 ALA A O 1
ATOM 733 N N . GLU A 1 94 ? -8.121 22.696 -2.760 1.00 56.69 94 GLU A N 1
ATOM 734 C CA . GLU A 1 94 ? -8.897 23.310 -1.672 1.00 56.69 94 GLU A CA 1
ATOM 735 C C . GLU A 1 94 ? -9.426 22.270 -0.665 1.00 56.69 94 GLU A C 1
ATOM 737 O O . GLU A 1 94 ? -9.801 22.596 0.460 1.00 56.69 94 GLU A O 1
ATOM 742 N N . VAL A 1 95 ? -9.395 20.993 -1.050 1.00 57.72 95 VAL A N 1
ATOM 743 C CA . VAL A 1 95 ? -9.884 19.838 -0.296 1.00 57.72 95 VAL A CA 1
ATOM 744 C C . VAL A 1 95 ? -8.748 19.341 0.606 1.00 57.72 95 VAL A C 1
ATOM 746 O O . VAL A 1 95 ? -7.972 18.440 0.266 1.00 57.72 95 VAL A O 1
ATOM 749 N N . PHE A 1 96 ? -8.588 19.992 1.760 1.00 57.78 96 PHE A N 1
ATOM 750 C CA . PHE A 1 96 ? -7.569 19.680 2.769 1.00 57.78 96 PHE A CA 1
ATOM 751 C C . PHE A 1 96 ? -7.781 18.305 3.429 1.00 57.78 96 PHE A C 1
ATOM 753 O O . PHE A 1 96 ? -8.250 18.222 4.558 1.00 57.78 96 PHE A O 1
ATOM 760 N N . GLY A 1 97 ? -7.384 17.216 2.764 1.00 62.44 97 GLY A N 1
ATOM 761 C CA . GLY A 1 97 ? -7.170 15.916 3.417 1.00 62.44 97 GLY A CA 1
ATOM 762 C C . GLY A 1 97 ? -8.394 15.334 4.135 1.00 62.44 97 GLY A C 1
ATOM 763 O O . GLY A 1 97 ? -8.233 14.589 5.093 1.00 62.44 97 GLY A O 1
ATOM 764 N N . SER A 1 98 ? -9.615 15.674 3.717 1.00 85.00 98 SER A N 1
ATOM 765 C CA . SER A 1 98 ? -10.814 15.049 4.278 1.00 85.00 98 SER A CA 1
ATOM 766 C C . SER A 1 98 ? -10.952 13.629 3.739 1.00 85.00 98 SER A C 1
ATOM 768 O O . SER A 1 98 ? -11.075 13.436 2.529 1.00 85.00 98 SER A O 1
ATOM 770 N N . ILE A 1 99 ? -10.968 12.641 4.637 1.00 93.62 99 ILE A N 1
ATOM 771 C CA . ILE A 1 99 ? -11.242 11.241 4.291 1.00 93.62 99 ILE A CA 1
ATOM 772 C C . ILE A 1 99 ? -12.574 11.126 3.542 1.00 93.62 99 ILE A C 1
ATOM 774 O O . ILE A 1 99 ? -12.639 10.468 2.508 1.00 93.62 99 ILE A O 1
ATOM 778 N N . GLU A 1 100 ? -13.613 11.824 3.999 1.00 93.12 100 GLU A N 1
ATOM 779 C CA . GLU A 1 100 ? -14.937 11.771 3.382 1.00 93.12 100 GLU A CA 1
ATOM 780 C C . GLU A 1 100 ? -14.928 12.232 1.919 1.00 93.12 100 GLU A C 1
ATOM 782 O O . GLU A 1 100 ? -15.485 11.557 1.060 1.00 93.12 100 GLU A O 1
ATOM 787 N N . GLN A 1 101 ? -14.249 13.334 1.601 1.00 90.62 101 GLN A N 1
ATOM 788 C CA . GLN A 1 101 ? -14.202 13.841 0.225 1.00 90.62 101 GLN A CA 1
ATOM 789 C C . GLN A 1 101 ? -13.413 12.906 -0.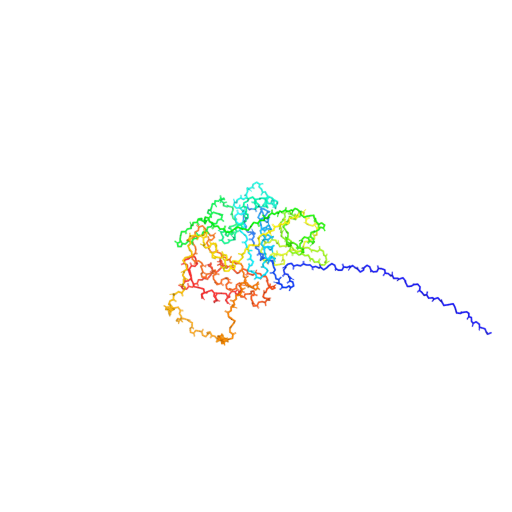701 1.00 90.62 101 GLN A C 1
ATOM 791 O O . GLN A 1 101 ? -13.770 12.734 -1.867 1.00 90.62 101 GLN A O 1
ATOM 796 N N . ILE A 1 102 ? -12.366 12.256 -0.179 1.00 94.12 102 ILE A N 1
ATOM 797 C CA . ILE A 1 102 ? -11.644 11.207 -0.911 1.00 94.12 102 ILE A CA 1
ATOM 798 C C . ILE A 1 102 ? -12.600 10.048 -1.212 1.00 94.12 102 ILE A C 1
ATOM 800 O O . ILE A 1 102 ? -12.661 9.590 -2.350 1.00 94.12 102 ILE A O 1
ATOM 804 N N . LEU A 1 103 ? -13.378 9.599 -0.227 1.00 95.81 103 LEU A N 1
ATOM 805 C CA . LEU A 1 103 ? -14.340 8.507 -0.391 1.00 95.81 103 LEU A CA 1
ATOM 806 C C . LEU A 1 103 ? -15.469 8.866 -1.369 1.00 95.81 103 LEU A C 1
ATOM 808 O O . LEU A 1 103 ? -15.801 8.053 -2.229 1.00 95.81 103 LEU A O 1
ATOM 812 N N . GLN A 1 104 ? -15.988 10.096 -1.320 1.00 93.94 104 GLN A N 1
ATOM 813 C CA . GLN A 1 104 ? -16.952 10.618 -2.297 1.00 93.94 104 GLN A CA 1
ATOM 814 C C . GLN A 1 104 ? -16.386 10.596 -3.717 1.00 93.94 104 GLN A C 1
ATOM 816 O O . GLN A 1 104 ? -17.046 10.119 -4.640 1.00 93.94 104 GLN A O 1
ATOM 821 N N . TYR A 1 105 ? -15.146 11.061 -3.892 1.00 92.50 105 TYR A N 1
ATOM 822 C CA . TYR A 1 105 ? -14.464 11.005 -5.180 1.00 92.50 105 TYR A CA 1
ATOM 823 C C . TYR A 1 105 ? -14.308 9.560 -5.669 1.00 92.50 105 TYR A C 1
ATOM 825 O O . TYR A 1 105 ? -14.590 9.281 -6.830 1.00 92.50 105 TYR A O 1
ATOM 833 N N . ILE A 1 106 ? -13.886 8.629 -4.805 1.00 94.12 106 ILE A N 1
ATOM 834 C CA . ILE A 1 106 ? -13.708 7.213 -5.170 1.00 94.12 106 ILE A CA 1
ATOM 835 C C . ILE A 1 106 ? -15.043 6.597 -5.598 1.00 94.12 106 ILE A C 1
ATOM 837 O O . ILE A 1 106 ? -15.088 5.911 -6.620 1.00 94.12 106 ILE A O 1
ATOM 841 N N . LEU A 1 107 ? -16.124 6.874 -4.866 1.00 92.94 107 LEU A N 1
ATOM 842 C CA . LEU A 1 107 ? -17.467 6.404 -5.200 1.00 92.94 107 LEU A CA 1
ATOM 843 C C . LEU A 1 107 ? -17.932 6.968 -6.555 1.00 92.94 107 LEU A C 1
ATOM 845 O O . LEU A 1 107 ? -18.372 6.215 -7.422 1.00 92.94 107 LEU A O 1
ATOM 849 N N . HIS A 1 108 ? -17.757 8.274 -6.785 1.00 92.25 108 HIS A N 1
ATOM 850 C CA . HIS A 1 108 ? -18.143 8.937 -8.035 1.00 92.25 108 HIS A CA 1
ATOM 851 C C . HIS A 1 108 ? -17.317 8.464 -9.244 1.00 92.25 108 HIS A C 1
ATOM 853 O O . HIS A 1 108 ? -17.867 8.165 -10.305 1.00 92.25 108 HIS A O 1
ATOM 859 N N . ASN A 1 109 ? -15.998 8.320 -9.079 1.00 89.69 109 ASN A N 1
ATOM 860 C CA . ASN A 1 109 ? -15.074 7.930 -10.150 1.00 89.69 109 ASN A CA 1
ATOM 861 C C . ASN A 1 109 ? -14.940 6.417 -10.352 1.00 89.69 109 ASN A C 1
ATOM 863 O O . ASN A 1 109 ? -14.111 5.977 -11.167 1.00 89.69 109 ASN A O 1
ATOM 867 N N . ARG A 1 110 ? -15.779 5.638 -9.655 1.00 88.25 110 ARG A N 1
ATOM 868 C CA . ARG A 1 110 ? -15.837 4.174 -9.719 1.00 88.25 110 ARG A CA 1
ATOM 869 C C . ARG A 1 110 ? -14.488 3.531 -9.396 1.00 88.25 110 ARG A C 1
ATOM 871 O O . ARG A 1 110 ? -14.019 2.643 -10.105 1.00 88.25 110 ARG A O 1
ATOM 878 N N . GLY A 1 111 ? -13.851 4.016 -8.337 1.00 91.00 111 GLY A N 1
ATOM 879 C CA . GLY A 1 111 ? -12.647 3.429 -7.771 1.00 91.00 111 GLY A CA 1
ATOM 880 C C . GLY A 1 111 ? -11.340 4.154 -8.070 1.00 91.00 111 GLY A C 1
ATOM 881 O O . GLY A 1 111 ? -11.275 5.174 -8.761 1.00 91.00 111 GLY A O 1
ATOM 882 N N . VAL A 1 112 ? -10.264 3.576 -7.543 1.00 92.75 112 VAL A N 1
ATOM 883 C CA . VAL A 1 112 ? -8.874 4.018 -7.740 1.00 92.75 112 VAL A CA 1
ATOM 884 C C . VAL A 1 112 ? -8.143 2.951 -8.549 1.00 92.75 112 VAL A C 1
ATOM 886 O O . VAL A 1 112 ? -8.398 1.779 -8.311 1.00 92.75 112 VAL A O 1
ATOM 889 N N . PRO A 1 113 ? -7.261 3.281 -9.501 1.00 92.06 113 PRO A N 1
ATOM 890 C CA . PRO A 1 113 ? -6.476 2.265 -10.195 1.00 92.06 113 PRO A CA 1
ATOM 891 C C . PRO A 1 113 ? -5.340 1.712 -9.330 1.00 92.06 113 PRO A C 1
ATOM 893 O O . PRO A 1 113 ? -4.972 2.276 -8.296 1.00 92.06 113 PRO A O 1
ATOM 896 N N . ASP A 1 114 ? -4.746 0.623 -9.801 1.00 91.25 114 ASP A N 1
ATOM 897 C CA . ASP A 1 114 ? -3.553 0.027 -9.206 1.00 91.25 114 ASP A CA 1
ATOM 898 C C . ASP A 1 114 ? -2.342 0.975 -9.247 1.00 91.25 114 ASP A C 1
ATOM 900 O O . ASP A 1 114 ? -2.189 1.797 -10.154 1.00 91.25 114 ASP A O 1
ATOM 904 N N . ARG A 1 115 ? -1.432 0.856 -8.278 1.00 91.12 115 ARG A N 1
ATOM 905 C CA . ARG A 1 115 ? -0.176 1.617 -8.215 1.00 91.12 115 ARG A CA 1
ATOM 906 C C . ARG A 1 115 ? 0.674 1.421 -9.472 1.00 91.12 115 ARG A C 1
ATOM 908 O O . ARG A 1 115 ? 1.445 2.313 -9.820 1.00 91.12 115 ARG A O 1
ATOM 915 N N . THR A 1 116 ? 0.534 0.300 -10.174 1.00 88.88 116 THR A N 1
ATOM 916 C CA . THR A 1 116 ? 1.203 0.043 -11.457 1.00 88.88 116 THR A CA 1
ATOM 917 C C . THR A 1 116 ? 0.732 0.948 -12.596 1.00 88.88 116 THR A C 1
ATOM 919 O O . THR A 1 116 ? 1.513 1.168 -13.521 1.00 88.88 116 THR A O 1
ATOM 922 N N . CYS A 1 117 ? -0.479 1.516 -12.523 1.00 90.44 117 CYS A N 1
ATOM 923 C CA . CYS A 1 117 ? -0.947 2.533 -13.470 1.00 90.44 117 CYS A CA 1
ATOM 924 C C . CYS A 1 117 ? -0.235 3.873 -13.271 1.00 90.44 117 CYS A C 1
ATOM 926 O O . CYS A 1 117 ? 0.030 4.584 -14.243 1.00 90.44 117 CYS A O 1
ATOM 928 N N . MET A 1 118 ? 0.020 4.242 -12.012 1.00 90.56 118 MET A N 1
ATOM 929 C CA . MET A 1 118 ? 0.716 5.475 -11.666 1.00 90.56 118 MET A CA 1
ATOM 930 C C . MET A 1 118 ? 1.367 5.370 -10.283 1.00 90.56 118 MET A C 1
ATOM 932 O O . MET A 1 118 ? 0.711 5.491 -9.244 1.00 90.56 118 MET A O 1
ATOM 936 N N . GLY A 1 119 ? 2.680 5.173 -10.265 1.00 89.62 119 GLY A N 1
ATOM 937 C CA . GLY A 1 119 ? 3.471 5.181 -9.037 1.00 89.62 119 GLY A CA 1
ATOM 938 C C . GLY A 1 119 ? 3.493 6.560 -8.371 1.00 89.62 119 GLY A C 1
ATOM 939 O O . GLY A 1 119 ? 3.406 7.594 -9.031 1.00 89.62 119 GLY A O 1
ATOM 940 N N . PHE A 1 120 ? 3.627 6.580 -7.045 1.00 88.69 120 PHE A N 1
ATOM 941 C CA . PHE A 1 120 ? 3.723 7.821 -6.277 1.00 88.69 120 PHE A CA 1
ATOM 942 C C . PHE A 1 120 ? 5.011 8.590 -6.599 1.00 88.69 120 PHE A C 1
ATOM 944 O O . PHE A 1 120 ? 6.106 8.047 -6.485 1.00 88.69 120 PHE A O 1
ATOM 951 N N . ARG A 1 121 ? 4.869 9.861 -6.989 1.00 86.12 121 ARG A N 1
ATOM 952 C CA . ARG A 1 121 ? 5.955 10.785 -7.363 1.00 86.12 121 ARG A CA 1
ATOM 953 C C . ARG A 1 121 ? 6.197 11.885 -6.334 1.00 86.12 121 ARG A C 1
ATOM 955 O O . ARG A 1 121 ? 7.128 12.669 -6.490 1.00 86.12 121 ARG A O 1
ATOM 962 N N . GLY A 1 122 ? 5.327 12.013 -5.331 1.00 82.94 122 GLY A N 1
ATOM 963 C CA . GLY A 1 122 ? 5.453 13.049 -4.306 1.00 82.94 122 GLY A CA 1
ATOM 964 C C . GLY A 1 122 ? 5.202 14.481 -4.792 1.00 82.94 122 GLY A C 1
ATOM 965 O O . GLY A 1 122 ? 5.483 15.464 -4.106 1.00 82.94 122 GLY A O 1
ATOM 966 N N . ARG A 1 123 ? 4.632 14.634 -5.985 1.00 83.25 123 ARG A N 1
ATOM 967 C CA . ARG A 1 123 ? 4.188 15.923 -6.507 1.00 83.25 123 ARG A CA 1
ATOM 968 C C . ARG A 1 123 ? 2.845 15.758 -7.194 1.00 83.25 123 ARG A C 1
ATOM 970 O O . ARG A 1 123 ? 2.619 14.761 -7.863 1.00 83.25 123 ARG A O 1
ATOM 977 N N . LYS A 1 124 ? 1.975 16.746 -7.023 1.00 85.94 124 LYS A N 1
ATOM 978 C CA . LYS A 1 124 ? 0.712 16.859 -7.744 1.00 85.94 124 LYS A CA 1
ATOM 979 C C . LYS A 1 124 ? 1.019 17.174 -9.201 1.00 85.94 124 LYS A C 1
ATOM 981 O O . LYS A 1 124 ? 1.742 18.126 -9.490 1.00 85.94 124 LYS A O 1
ATOM 986 N N . GLU A 1 125 ? 0.474 16.362 -10.084 1.00 87.94 125 GLU A N 1
ATOM 987 C CA . GLU A 1 125 ? 0.483 16.542 -11.528 1.00 87.94 125 GLU A CA 1
ATOM 988 C C . GLU A 1 125 ? -0.959 16.777 -11.997 1.00 87.94 125 GLU A C 1
ATOM 990 O O . GLU A 1 125 ? -1.912 16.626 -11.231 1.00 87.94 125 GLU A O 1
ATOM 995 N N . GLN A 1 126 ? -1.139 17.184 -13.251 1.00 91.88 126 GLN A N 1
ATOM 996 C CA . GLN A 1 126 ? -2.480 17.397 -13.799 1.00 91.88 126 GLN A CA 1
ATOM 997 C C . GLN A 1 126 ? -3.260 16.079 -13.851 1.00 91.88 126 GLN A C 1
ATOM 999 O O . GLN A 1 126 ? -2.704 15.059 -14.266 1.00 91.88 126 GLN A O 1
ATOM 1004 N N . CYS A 1 127 ? -4.548 16.107 -13.508 1.00 92.56 127 CYS A N 1
ATOM 1005 C CA . CYS A 1 127 ? -5.448 14.973 -13.699 1.00 92.56 127 CYS A CA 1
ATOM 1006 C C . CYS A 1 127 ? -5.770 14.799 -15.191 1.00 92.56 127 CYS A C 1
ATOM 1008 O O . CYS A 1 127 ? -6.639 15.468 -15.739 1.00 92.56 127 CYS A O 1
ATOM 1010 N N . THR A 1 128 ? -5.030 13.926 -15.871 1.00 93.31 128 THR A N 1
ATOM 1011 C CA . THR A 1 128 ? -5.203 13.632 -17.304 1.00 93.31 128 THR A CA 1
ATOM 1012 C C . THR A 1 128 ? -5.281 12.122 -17.528 1.00 93.31 128 THR A C 1
ATOM 1014 O O . THR A 1 128 ? -4.811 11.363 -16.675 1.00 93.31 128 THR A O 1
ATOM 1017 N N . PRO A 1 129 ? -5.782 11.635 -18.680 1.00 92.69 129 PRO A N 1
ATOM 1018 C CA . PRO A 1 129 ? -5.751 10.204 -19.001 1.00 92.69 129 PRO A CA 1
ATOM 1019 C C . PRO A 1 129 ? -4.348 9.589 -18.865 1.00 92.69 129 PRO A C 1
ATOM 1021 O O . PRO A 1 129 ? -4.183 8.489 -18.349 1.00 92.69 129 PRO A O 1
ATOM 1024 N N . ARG A 1 130 ? -3.303 10.339 -19.240 1.00 91.06 130 ARG A N 1
ATOM 1025 C CA . ARG A 1 130 ? -1.908 9.908 -19.071 1.00 91.06 130 ARG A CA 1
ATOM 1026 C C . ARG A 1 130 ? -1.497 9.827 -17.600 1.00 91.06 130 ARG A C 1
ATOM 1028 O O . ARG A 1 130 ? -0.800 8.898 -17.224 1.00 91.06 130 ARG A O 1
ATOM 1035 N N . ASN A 1 131 ? -1.932 10.771 -16.772 1.00 91.50 131 ASN A N 1
ATOM 1036 C CA . ASN A 1 131 ? -1.581 10.830 -15.349 1.00 91.50 131 ASN A CA 1
ATOM 1037 C C . ASN A 1 131 ? -2.563 10.065 -14.438 1.00 91.50 131 ASN A C 1
ATOM 1039 O O . ASN A 1 131 ? -2.523 10.228 -13.217 1.00 91.50 131 ASN A O 1
ATOM 1043 N N . THR A 1 132 ? -3.431 9.239 -15.030 1.00 91.75 132 THR A N 1
ATOM 1044 C CA . THR A 1 132 ? -4.340 8.315 -14.332 1.00 91.75 132 THR A CA 1
ATOM 1045 C C . THR A 1 132 ? -3.975 6.856 -14.600 1.00 91.75 132 THR A C 1
ATOM 1047 O O . THR A 1 132 ? -3.980 6.056 -13.670 1.00 91.75 132 THR A O 1
ATOM 1050 N N . CYS A 1 133 ? -3.563 6.517 -15.825 1.00 91.56 133 CYS A N 1
ATOM 1051 C CA . CYS A 1 133 ? -2.870 5.262 -16.105 1.00 91.56 133 CYS A CA 1
ATOM 1052 C C . CYS A 1 133 ? -2.008 5.379 -17.365 1.00 91.56 133 CYS A C 1
ATOM 1054 O O . CYS A 1 133 ? -2.498 5.750 -18.436 1.00 91.56 133 CYS A O 1
ATOM 1056 N N . VAL A 1 134 ? -0.728 5.023 -17.262 1.00 88.75 134 VAL A N 1
ATOM 1057 C CA . VAL A 1 134 ? 0.219 5.064 -18.382 1.00 88.75 134 VAL A CA 1
ATOM 1058 C C . VAL A 1 134 ? 0.933 3.731 -18.533 1.00 88.75 134 VAL A C 1
ATOM 1060 O O . VAL A 1 134 ? 1.256 3.070 -17.552 1.00 88.75 134 VAL A O 1
ATOM 1063 N N . ASN A 1 135 ? 1.220 3.359 -19.778 1.00 85.69 135 ASN A N 1
ATOM 1064 C CA . ASN A 1 135 ? 2.177 2.305 -20.079 1.00 85.69 135 ASN A CA 1
ATOM 1065 C C . ASN A 1 135 ? 3.242 2.826 -21.050 1.00 85.69 135 ASN A C 1
ATOM 1067 O O . ASN A 1 135 ? 2.958 3.702 -21.874 1.00 85.69 135 ASN A O 1
ATOM 1071 N N . CYS A 1 136 ? 4.460 2.296 -20.957 1.00 81.44 136 CYS A N 1
ATOM 1072 C CA . CYS A 1 136 ? 5.591 2.717 -21.775 1.00 81.44 136 CYS A CA 1
ATOM 1073 C C . CYS A 1 136 ? 6.233 1.524 -22.481 1.00 81.44 136 CYS A C 1
ATOM 1075 O O . CYS A 1 136 ? 6.722 0.611 -21.831 1.00 81.44 136 CYS A O 1
ATOM 1077 N N . TYR A 1 137 ? 6.329 1.576 -23.806 1.00 77.50 137 TYR A N 1
ATOM 1078 C CA . TYR A 1 137 ? 7.020 0.570 -24.608 1.00 77.50 137 TYR A CA 1
ATOM 1079 C C . TYR A 1 137 ? 8.082 1.234 -25.481 1.00 77.50 137 TYR A C 1
ATOM 1081 O O . TYR A 1 137 ? 7.776 2.209 -26.167 1.00 77.50 137 TYR A O 1
ATOM 1089 N N . MET A 1 138 ? 9.324 0.730 -25.436 1.00 71.69 138 MET A N 1
ATOM 1090 C CA . MET A 1 138 ? 10.459 1.196 -26.254 1.00 71.69 138 MET A CA 1
ATOM 1091 C C . MET A 1 138 ? 10.482 2.728 -26.434 1.00 71.69 138 MET A C 1
ATOM 1093 O O . MET A 1 138 ? 10.343 3.246 -27.540 1.00 71.69 138 MET A O 1
ATOM 1097 N N . PHE A 1 139 ? 10.607 3.463 -25.322 1.00 73.25 139 PHE A N 1
ATOM 1098 C CA . PHE A 1 139 ? 10.655 4.938 -25.265 1.00 73.25 139 PHE A CA 1
ATOM 1099 C C . PHE A 1 139 ? 9.345 5.698 -25.526 1.00 73.25 139 PHE A C 1
ATOM 1101 O O . PHE A 1 139 ? 9.300 6.912 -25.329 1.00 73.25 139 PHE A O 1
ATOM 1108 N N . ARG A 1 140 ? 8.250 5.023 -25.889 1.00 81.69 140 ARG A N 1
ATOM 1109 C CA . ARG A 1 140 ? 6.938 5.651 -26.101 1.00 81.69 140 ARG A CA 1
ATOM 1110 C C . ARG A 1 140 ? 5.997 5.347 -24.946 1.00 81.69 140 ARG A C 1
ATOM 1112 O O . ARG A 1 140 ? 5.649 4.197 -24.717 1.00 81.69 140 ARG A O 1
ATOM 1119 N N . CYS A 1 141 ? 5.535 6.389 -24.263 1.00 85.44 141 CYS A N 1
ATOM 1120 C CA . CYS A 1 141 ? 4.537 6.273 -23.203 1.00 85.44 141 CYS A CA 1
ATOM 1121 C C . CYS A 1 141 ? 3.174 6.772 -23.682 1.00 85.44 141 CYS A C 1
ATOM 1123 O O . CYS A 1 141 ? 3.071 7.897 -24.188 1.00 85.44 141 CYS A O 1
ATOM 1125 N N . LYS A 1 142 ? 2.135 5.958 -23.493 1.00 87.44 142 LYS A N 1
ATOM 1126 C CA . LYS A 1 142 ? 0.752 6.269 -23.866 1.00 87.44 142 LYS A CA 1
ATOM 1127 C C . LYS A 1 142 ? -0.183 6.046 -22.684 1.00 87.44 142 LYS A C 1
ATOM 1129 O O . LYS A 1 142 ? 0.026 5.141 -21.878 1.00 87.44 142 LYS A O 1
ATOM 1134 N N . ALA A 1 143 ? -1.215 6.882 -22.602 1.00 90.62 143 ALA A N 1
ATOM 1135 C CA . ALA A 1 143 ? -2.316 6.652 -21.679 1.00 90.62 143 ALA A CA 1
ATOM 1136 C C . ALA A 1 143 ? -2.976 5.306 -22.006 1.00 90.62 143 ALA A C 1
ATOM 1138 O O . ALA A 1 143 ? -3.184 4.992 -23.182 1.00 90.62 143 ALA A O 1
ATOM 1139 N N . LYS A 1 144 ? -3.302 4.518 -20.983 1.00 87.62 144 LYS A N 1
ATOM 1140 C CA . LYS A 1 144 ? -4.069 3.288 -21.172 1.00 87.62 144 LYS A CA 1
ATOM 1141 C C . LYS A 1 144 ? -5.556 3.644 -21.215 1.00 87.62 144 LYS A C 1
ATOM 1143 O O . LYS A 1 144 ? -6.061 4.284 -20.301 1.00 87.62 144 LYS A O 1
ATOM 1148 N N . ALA A 1 145 ? -6.245 3.232 -22.279 1.00 82.88 145 ALA A N 1
ATOM 1149 C CA . ALA A 1 145 ? -7.659 3.559 -22.482 1.00 82.88 145 ALA A CA 1
ATOM 1150 C C . ALA A 1 145 ? -8.604 2.803 -21.529 1.00 82.88 145 ALA A C 1
ATOM 1152 O O . ALA A 1 145 ? -9.602 3.364 -21.095 1.00 82.88 145 ALA A O 1
ATOM 1153 N N . SER A 1 146 ? -8.275 1.552 -21.189 1.00 81.31 146 SER A N 1
ATOM 1154 C CA . SER A 1 146 ? -9.048 0.715 -20.265 1.00 81.31 146 SER A CA 1
ATOM 1155 C C . SER A 1 146 ? -8.118 0.014 -19.279 1.00 81.31 146 SER A C 1
ATOM 1157 O O . SER A 1 146 ? -7.107 -0.573 -19.678 1.00 81.31 146 SER A O 1
ATOM 1159 N N . TYR A 1 147 ? -8.439 0.133 -17.994 1.00 82.62 147 TYR A N 1
ATOM 1160 C CA . TYR A 1 147 ? -7.695 -0.431 -16.876 1.00 82.62 147 TYR A CA 1
ATOM 1161 C C . TYR A 1 147 ? -8.627 -0.628 -15.681 1.00 82.62 147 TYR A C 1
ATOM 1163 O O . TYR A 1 147 ? -9.630 0.071 -15.530 1.00 82.62 147 TYR A O 1
ATOM 1171 N N . LEU A 1 148 ? -8.271 -1.583 -14.828 1.00 82.75 148 LEU A N 1
ATOM 1172 C CA . LEU A 1 148 ? -9.051 -1.924 -13.650 1.00 82.75 148 LEU A CA 1
ATOM 1173 C C . LEU A 1 148 ? -8.921 -0.837 -12.578 1.00 82.75 148 LEU A C 1
ATOM 1175 O O . LEU A 1 148 ? -7.849 -0.267 -12.355 1.00 82.75 148 LEU A O 1
ATOM 1179 N N . LYS A 1 149 ? -10.041 -0.567 -11.917 1.00 86.50 149 LYS A N 1
ATOM 1180 C CA . LYS A 1 149 ? -10.131 0.263 -10.723 1.00 86.50 149 LYS A CA 1
ATOM 1181 C C . LYS A 1 149 ? -10.721 -0.567 -9.594 1.00 86.50 149 LYS A C 1
ATOM 1183 O O . LYS A 1 149 ? -11.469 -1.505 -9.843 1.00 86.50 149 LYS A O 1
ATOM 1188 N N . TYR A 1 150 ? -10.391 -0.187 -8.372 1.00 89.12 150 TYR A N 1
ATOM 1189 C CA . TYR A 1 150 ? -10.886 -0.774 -7.137 1.00 89.12 150 TYR A CA 1
ATOM 1190 C C . TYR A 1 150 ? -12.030 0.102 -6.603 1.00 89.12 150 TYR A C 1
ATOM 1192 O O . TYR A 1 150 ? -11.739 1.160 -6.029 1.00 89.12 150 TYR A O 1
ATOM 1200 N N . PRO A 1 151 ? -13.308 -0.239 -6.865 1.00 89.75 151 PRO A N 1
ATOM 1201 C CA . PRO A 1 151 ? -14.446 0.549 -6.408 1.00 89.75 151 PRO A CA 1
ATOM 1202 C C . PRO A 1 151 ? -14.761 0.295 -4.929 1.00 89.75 151 PRO A C 1
ATOM 1204 O O . PRO A 1 151 ? -14.393 -0.728 -4.359 1.00 89.75 151 PRO A O 1
ATOM 1207 N N . ILE A 1 152 ? -15.504 1.228 -4.341 1.00 92.00 152 ILE A N 1
ATOM 1208 C CA . ILE A 1 152 ? -16.261 1.029 -3.100 1.00 92.00 152 ILE A CA 1
ATOM 1209 C C . ILE A 1 152 ? -17.740 1.220 -3.434 1.00 92.00 152 ILE A C 1
ATOM 1211 O O . ILE A 1 152 ? -18.056 1.970 -4.361 1.00 92.00 152 ILE A O 1
ATOM 1215 N N . THR A 1 153 ? -18.638 0.579 -2.696 1.00 91.69 153 THR A N 1
ATOM 1216 C CA . THR A 1 153 ? -20.090 0.707 -2.924 1.00 91.69 153 THR A CA 1
ATOM 1217 C C . THR A 1 153 ? -20.762 1.622 -1.913 1.00 91.69 153 THR A C 1
ATOM 1219 O O . THR A 1 153 ? -21.700 2.345 -2.248 1.00 91.69 153 THR A O 1
ATOM 1222 N N . LYS A 1 154 ? -20.232 1.663 -0.691 1.00 95.38 154 LYS A N 1
ATOM 1223 C CA . LYS A 1 154 ? -20.666 2.570 0.369 1.00 95.38 154 LYS A CA 1
ATOM 1224 C C . LYS A 1 154 ? -19.477 2.965 1.235 1.00 95.38 154 LYS A C 1
ATOM 1226 O O . LYS A 1 154 ? -18.505 2.223 1.357 1.00 95.38 154 LYS A O 1
ATOM 1231 N N . TYR A 1 155 ? -19.579 4.123 1.872 1.00 97.31 155 TYR A N 1
ATOM 1232 C CA . TYR A 1 155 ? -18.746 4.483 3.008 1.00 97.31 155 TYR A CA 1
ATOM 1233 C C . TYR A 1 155 ? -19.608 5.011 4.156 1.00 97.31 155 TYR A C 1
ATOM 1235 O O . TYR A 1 155 ? -20.746 5.434 3.943 1.00 97.31 155 TYR A O 1
ATOM 1243 N N . GLN A 1 156 ? -19.073 4.986 5.373 1.00 96.81 156 GLN A N 1
ATOM 1244 C CA . GLN A 1 156 ? -19.744 5.548 6.542 1.00 96.81 156 GLN A CA 1
ATOM 1245 C C . GLN A 1 156 ? -18.736 6.034 7.579 1.00 96.81 156 GLN A C 1
ATOM 1247 O O . GLN A 1 156 ? -17.650 5.469 7.710 1.00 96.81 156 GLN A O 1
ATOM 1252 N N . SER A 1 157 ? -19.105 7.074 8.325 1.00 97.50 157 SER A N 1
ATOM 1253 C CA . SER A 1 157 ? -18.421 7.419 9.568 1.00 97.50 157 SER A CA 1
ATOM 1254 C C . SER A 1 157 ? -18.683 6.351 10.622 1.00 97.50 157 SER A C 1
ATOM 1256 O O . SER A 1 157 ? -19.818 5.893 10.760 1.00 97.50 157 SER A O 1
ATOM 1258 N N . ILE A 1 158 ? -17.659 6.002 11.390 1.00 97.62 158 ILE A N 1
ATOM 1259 C CA . ILE A 1 158 ? -17.746 4.988 12.437 1.00 97.62 158 ILE A CA 1
ATOM 1260 C C . ILE A 1 158 ? -17.835 5.685 13.784 1.00 97.62 158 ILE A C 1
ATOM 1262 O O . ILE A 1 158 ? -16.957 6.474 14.138 1.00 97.62 158 ILE A O 1
ATOM 1266 N N . ASP A 1 159 ? -18.898 5.390 14.533 1.00 94.12 159 ASP A N 1
ATOM 1267 C CA . ASP A 1 159 ? -18.978 5.821 15.920 1.00 94.12 159 ASP A CA 1
ATOM 1268 C C . ASP A 1 159 ? -17.839 5.164 16.691 1.00 94.12 159 ASP A C 1
ATOM 1270 O O . ASP A 1 159 ? -17.615 3.954 16.607 1.00 94.12 159 ASP A O 1
ATOM 1274 N N . SER A 1 160 ? -17.116 5.972 17.459 1.00 89.00 160 SER A N 1
ATOM 1275 C CA . SER A 1 160 ? -16.003 5.476 18.247 1.00 89.00 160 SER A CA 1
ATOM 1276 C C . SER A 1 160 ? -16.401 4.234 19.066 1.00 89.00 160 SER A C 1
ATOM 1278 O O . SER A 1 160 ? -15.607 3.308 19.183 1.00 89.00 160 SER A O 1
ATOM 1280 N N . SER A 1 161 ? -17.607 4.167 19.654 1.00 90.56 161 SER A N 1
ATOM 1281 C CA . SER A 1 161 ? -18.062 3.099 20.575 1.00 90.56 161 SER A CA 1
ATOM 1282 C C . SER A 1 161 ? -18.042 1.709 19.957 1.00 90.56 161 SER A C 1
ATOM 1284 O O . SER A 1 161 ? -17.730 0.758 20.666 1.00 90.56 161 SER A O 1
ATOM 1286 N N . VAL A 1 162 ? -18.232 1.619 18.643 1.00 95.06 162 VAL A N 1
ATOM 1287 C CA . VAL A 1 162 ? -18.252 0.362 17.884 1.00 95.06 162 VAL A CA 1
ATOM 1288 C C . VAL A 1 162 ? -16.984 0.152 17.054 1.00 95.06 162 VAL A C 1
ATOM 1290 O O . VAL A 1 162 ? -16.917 -0.750 16.228 1.00 95.06 162 VAL A O 1
ATOM 1293 N N . LEU A 1 163 ? -15.951 0.977 17.252 1.00 95.94 163 LEU A N 1
ATOM 1294 C CA . LEU A 1 163 ? -14.739 0.959 16.429 1.00 95.94 163 LEU A CA 1
ATOM 1295 C C . LEU A 1 163 ? -14.000 -0.386 16.469 1.00 95.94 163 LEU A C 1
ATOM 1297 O O . LEU A 1 163 ? -13.457 -0.816 15.457 1.00 95.94 163 LEU A O 1
ATOM 1301 N N . LYS A 1 164 ? -13.979 -1.052 17.631 1.00 96.19 164 LYS A N 1
ATOM 1302 C CA . LYS A 1 164 ? -13.374 -2.385 17.768 1.00 96.19 164 LYS A CA 1
ATOM 1303 C C . LYS A 1 164 ? -14.152 -3.436 16.973 1.00 96.19 164 LYS A C 1
ATOM 1305 O O . LYS A 1 164 ? -13.531 -4.220 16.261 1.00 96.19 164 LYS A O 1
ATOM 1310 N N . ASP A 1 165 ? -15.479 -3.396 17.053 1.00 95.81 165 ASP A N 1
ATOM 1311 C CA . ASP A 1 165 ? -16.361 -4.321 16.337 1.00 95.81 165 ASP A CA 1
ATOM 1312 C C . ASP A 1 165 ? -16.244 -4.112 14.824 1.00 95.81 165 ASP A C 1
ATOM 1314 O O . ASP A 1 165 ? -16.055 -5.069 14.084 1.00 95.81 165 ASP A O 1
ATOM 1318 N N . GLU A 1 166 ? -16.233 -2.858 14.360 1.00 97.00 166 GLU A N 1
ATOM 1319 C CA . GLU A 1 166 ? -16.027 -2.544 12.942 1.00 97.00 166 GLU A CA 1
ATOM 1320 C C . GLU A 1 166 ? -14.687 -3.079 12.424 1.00 97.00 166 GLU A C 1
ATOM 1322 O O . GLU A 1 166 ? -14.642 -3.678 11.351 1.00 97.00 166 GLU A O 1
ATOM 1327 N N . ILE A 1 167 ? -13.597 -2.890 13.178 1.00 97.69 167 ILE A N 1
ATOM 1328 C CA . ILE A 1 167 ? -12.274 -3.378 12.768 1.00 97.69 167 ILE A CA 1
ATOM 1329 C C . ILE A 1 167 ? -12.260 -4.903 12.688 1.00 97.69 167 ILE A C 1
ATOM 1331 O O . ILE A 1 167 ? -11.731 -5.448 11.720 1.00 97.69 167 ILE A O 1
ATOM 1335 N N . LYS A 1 168 ? -12.814 -5.585 13.695 1.00 95.94 168 LYS A N 1
ATOM 1336 C CA . LYS A 1 168 ? -12.789 -7.048 13.782 1.00 95.94 168 LYS A CA 1
ATOM 1337 C C . LYS A 1 168 ? -13.671 -7.708 12.721 1.00 95.94 168 LYS A C 1
ATOM 1339 O O . LYS A 1 168 ? -13.228 -8.654 12.084 1.00 95.94 168 LYS A O 1
ATOM 1344 N N . GLU A 1 169 ? -14.881 -7.195 12.512 1.00 94.62 169 GLU A N 1
ATOM 1345 C CA . GLU A 1 169 ? -15.880 -7.827 11.641 1.00 94.62 169 GLU A CA 1
ATOM 1346 C C . GLU A 1 169 ? -15.757 -7.394 10.173 1.00 94.62 169 GLU A C 1
ATOM 1348 O O . GLU A 1 169 ? -16.030 -8.179 9.266 1.00 94.62 169 GLU A O 1
ATOM 1353 N N . HIS A 1 170 ? -15.335 -6.151 9.909 1.00 94.50 170 HIS A N 1
ATOM 1354 C CA . HIS A 1 170 ? -15.369 -5.569 8.559 1.00 94.50 170 HIS A CA 1
ATOM 1355 C C . HIS A 1 170 ? -14.011 -5.095 8.038 1.00 94.50 170 HIS A C 1
ATOM 1357 O O . HIS A 1 170 ? -13.915 -4.619 6.903 1.00 94.50 170 HIS A O 1
ATOM 1363 N N . GLY A 1 171 ? -12.952 -5.234 8.830 1.00 96.62 171 GLY A N 1
ATOM 1364 C CA . GLY A 1 171 ? -11.609 -4.867 8.412 1.00 96.62 171 GLY A CA 1
ATOM 1365 C C . GLY A 1 171 ? -11.175 -3.464 8.837 1.00 96.62 171 GLY A C 1
ATOM 1366 O O . GLY A 1 171 ? -11.947 -2.707 9.432 1.00 96.62 171 GLY A O 1
ATOM 1367 N N . PRO A 1 172 ? -9.934 -3.078 8.497 1.00 98.25 172 PRO A N 1
ATOM 1368 C CA . PRO A 1 172 ? -9.348 -1.808 8.908 1.00 98.25 172 PRO A CA 1
ATOM 1369 C C . PRO A 1 172 ? -10.192 -0.574 8.569 1.00 98.25 172 PRO A C 1
ATOM 1371 O O . PRO A 1 172 ? -11.038 -0.605 7.672 1.00 98.25 172 PRO A O 1
ATOM 1374 N N . VAL A 1 173 ? -9.941 0.533 9.267 1.00 98.62 173 VAL A N 1
ATOM 1375 C CA . VAL A 1 173 ? -10.653 1.811 9.084 1.00 98.62 173 VAL A CA 1
ATOM 1376 C C . VAL A 1 173 ? -9.680 2.973 8.939 1.00 98.62 173 VAL A C 1
ATOM 1378 O O . VAL A 1 173 ? -8.653 3.022 9.614 1.00 98.62 173 VAL A O 1
ATOM 1381 N N . ALA A 1 174 ? -10.005 3.937 8.081 1.00 98.19 174 ALA A N 1
ATOM 1382 C CA . ALA A 1 174 ? -9.207 5.144 7.899 1.00 98.19 174 ALA A CA 1
ATOM 1383 C C . ALA A 1 174 ? -9.634 6.213 8.908 1.00 98.19 174 ALA A C 1
ATOM 1385 O O . ALA A 1 174 ? -10.821 6.524 9.020 1.00 98.19 174 ALA A O 1
ATOM 1386 N N . CYS A 1 175 ? -8.677 6.819 9.605 1.00 96.88 175 CYS A N 1
ATOM 1387 C CA . CYS A 1 175 ? -8.940 7.770 10.676 1.00 96.88 175 CYS A CA 1
ATOM 1388 C C . CYS A 1 175 ? -8.118 9.051 10.547 1.00 96.88 175 CYS A C 1
ATOM 1390 O O . CYS A 1 175 ? -7.004 9.070 10.018 1.00 96.88 175 CYS A O 1
ATOM 1392 N N . ILE A 1 176 ? -8.688 10.123 11.091 1.00 94.19 176 ILE A N 1
ATOM 1393 C CA . ILE A 1 176 ? -7.980 11.340 11.477 1.00 94.19 176 ILE A CA 1
ATOM 1394 C C . ILE A 1 176 ? -7.791 11.328 12.997 1.00 94.19 176 ILE A C 1
ATOM 1396 O O . ILE A 1 176 ? -8.693 10.944 13.747 1.00 94.19 176 ILE A O 1
ATOM 1400 N N . PHE A 1 177 ? -6.618 11.759 13.446 1.00 93.12 177 PHE A N 1
ATOM 1401 C CA . PHE A 1 177 ? -6.246 11.866 14.853 1.00 93.12 177 PHE A CA 1
ATOM 1402 C C . PHE A 1 177 ? -6.305 13.326 15.330 1.00 93.12 177 PHE A C 1
ATOM 1404 O O . PHE A 1 177 ? -6.410 14.266 14.533 1.00 93.12 177 PHE A O 1
ATOM 1411 N N . ASN A 1 178 ? -6.264 13.539 16.646 1.00 91.88 178 ASN A N 1
ATOM 1412 C CA . ASN A 1 178 ? -6.382 14.876 17.244 1.00 91.88 178 ASN A CA 1
ATOM 1413 C C . ASN A 1 178 ? -5.240 15.827 16.862 1.00 91.88 178 ASN A C 1
ATOM 1415 O O . ASN A 1 178 ? -5.452 17.036 16.784 1.00 91.88 178 ASN A O 1
ATOM 1419 N N . ASP A 1 179 ? -4.058 15.291 16.567 1.00 88.94 179 ASP A N 1
ATOM 1420 C CA . ASP A 1 179 ? -2.903 16.040 16.059 1.00 88.94 179 ASP A CA 1
ATOM 1421 C C . ASP A 1 179 ? -3.029 16.409 14.563 1.00 88.94 179 ASP A C 1
ATOM 1423 O O . ASP A 1 179 ? -2.078 16.906 13.958 1.00 88.94 179 ASP A O 1
ATOM 1427 N N . LEU A 1 180 ? -4.206 16.178 13.960 1.00 87.06 180 LEU A N 1
ATOM 1428 C CA . LEU A 1 180 ? -4.518 16.385 12.540 1.00 87.06 180 LEU A CA 1
ATOM 1429 C C . LEU A 1 180 ? -3.713 15.499 11.588 1.00 87.06 180 LEU A C 1
ATOM 1431 O O . LEU A 1 180 ? -3.636 15.773 10.384 1.00 87.06 180 LEU A O 1
ATOM 1435 N N . SER A 1 181 ? -3.117 14.438 12.114 1.00 88.75 181 SER A N 1
ATOM 1436 C CA . SER A 1 181 ? -2.515 13.397 11.309 1.00 88.75 181 SER A CA 1
ATOM 1437 C C . SER A 1 181 ? -3.528 12.307 10.958 1.00 88.75 181 SER A C 1
ATOM 1439 O O . SER A 1 181 ? -4.655 12.287 11.454 1.00 88.75 181 SER A O 1
ATOM 1441 N N . PHE A 1 182 ? -3.133 11.416 10.053 1.00 92.56 182 PHE A N 1
ATOM 1442 C CA . PHE A 1 182 ? -3.992 10.373 9.508 1.00 92.56 182 PHE A CA 1
ATOM 1443 C C . PHE A 1 182 ? -3.319 9.016 9.648 1.00 92.56 182 PHE A C 1
ATOM 1445 O O . PHE A 1 182 ? -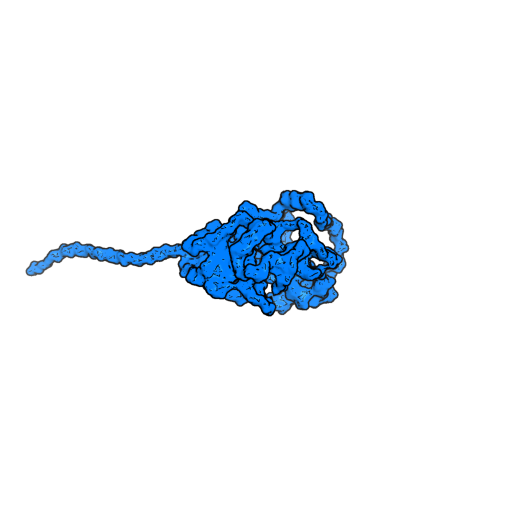2.089 8.922 9.738 1.00 92.56 182 PHE A O 1
ATOM 1452 N N . GLY A 1 183 ? -4.136 7.975 9.639 1.00 94.56 183 GLY A N 1
ATOM 1453 C CA . GLY A 1 183 ? -3.675 6.601 9.622 1.00 94.56 183 GLY A CA 1
ATOM 1454 C C . GLY A 1 183 ? -4.827 5.633 9.445 1.00 94.56 183 GLY A C 1
ATOM 1455 O O . GLY A 1 183 ? -5.997 6.009 9.483 1.00 94.56 183 GLY A O 1
ATOM 1456 N N . GLU A 1 184 ? -4.474 4.382 9.239 1.00 97.69 184 GLU A N 1
ATOM 1457 C CA . GLU A 1 184 ? -5.404 3.266 9.197 1.00 97.69 184 GLU A CA 1
ATOM 1458 C C . GLU A 1 184 ? -5.298 2.490 10.510 1.00 97.69 184 GLU A C 1
ATOM 1460 O O . GLU A 1 184 ? -4.194 2.169 10.945 1.00 97.69 184 GLU A O 1
ATOM 1465 N N . LEU A 1 185 ? -6.422 2.186 11.154 1.00 98.44 185 LEU A N 1
ATOM 1466 C CA . LEU A 1 185 ? -6.443 1.308 12.321 1.00 98.44 185 LEU A CA 1
ATOM 1467 C C . LEU A 1 185 ? -6.668 -0.128 11.862 1.00 98.44 185 LEU A C 1
ATOM 1469 O O . LEU A 1 185 ? -7.700 -0.423 11.264 1.00 98.44 185 LEU A O 1
ATOM 1473 N N . VAL A 1 186 ? -5.708 -1.003 12.157 1.00 98.06 186 VAL A N 1
ATOM 1474 C CA . VAL A 1 186 ? -5.679 -2.396 11.668 1.00 98.06 186 VAL A CA 1
ATOM 1475 C C . VAL A 1 186 ? -5.938 -3.431 12.764 1.00 98.06 186 VAL A C 1
ATOM 1477 O O . VAL A 1 186 ? -6.024 -4.626 12.494 1.00 98.06 186 VAL A O 1
ATOM 1480 N N . GLY A 1 187 ? -6.041 -2.985 14.011 1.00 97.50 187 GLY A N 1
ATOM 1481 C CA . GLY A 1 187 ? -6.202 -3.855 15.164 1.00 97.50 187 GLY A CA 1
ATOM 1482 C C . GLY A 1 187 ? -6.248 -3.078 16.469 1.00 97.50 187 GLY A C 1
ATOM 1483 O O . GLY A 1 187 ? -6.123 -1.851 16.488 1.00 97.50 187 GLY A O 1
ATOM 1484 N N . PHE A 1 188 ? -6.415 -3.802 17.565 1.00 96.62 188 PHE A N 1
ATOM 1485 C CA . PHE A 1 188 ? -6.406 -3.292 18.925 1.00 96.62 188 PHE A CA 1
ATOM 1486 C C . PHE A 1 188 ? -5.912 -4.356 19.903 1.00 96.62 188 PHE A C 1
ATOM 1488 O O . PHE A 1 188 ? -5.994 -5.554 19.649 1.00 96.62 188 PHE A O 1
ATOM 1495 N N . THR A 1 189 ? -5.420 -3.916 21.050 1.00 94.88 189 THR A N 1
ATOM 1496 C CA . THR A 1 189 ? -4.826 -4.761 22.089 1.00 94.88 189 THR A CA 1
ATOM 1497 C C . THR A 1 189 ? -5.735 -4.870 23.318 1.00 94.88 189 THR A C 1
ATOM 1499 O O . THR A 1 189 ? -6.640 -4.048 23.525 1.00 94.88 189 THR A O 1
ATOM 1502 N N . ASP A 1 190 ? -5.484 -5.879 24.162 1.00 90.50 190 ASP A N 1
ATOM 1503 C CA . ASP A 1 190 ? -6.214 -6.125 25.420 1.00 90.50 190 ASP A CA 1
ATOM 1504 C C . ASP A 1 190 ? -6.216 -4.902 26.356 1.00 90.50 190 ASP A C 1
ATOM 1506 O O . ASP A 1 190 ? -7.163 -4.673 27.110 1.00 90.50 190 ASP A O 1
ATOM 1510 N N . ASP A 1 191 ? -5.142 -4.109 26.324 1.00 89.06 191 ASP A N 1
ATOM 1511 C CA . ASP A 1 191 ? -4.948 -2.925 27.165 1.00 89.06 191 ASP A CA 1
ATOM 1512 C C . ASP A 1 191 ? -5.642 -1.662 26.619 1.00 89.06 191 ASP A C 1
ATOM 1514 O O . ASP A 1 191 ? -5.621 -0.618 27.268 1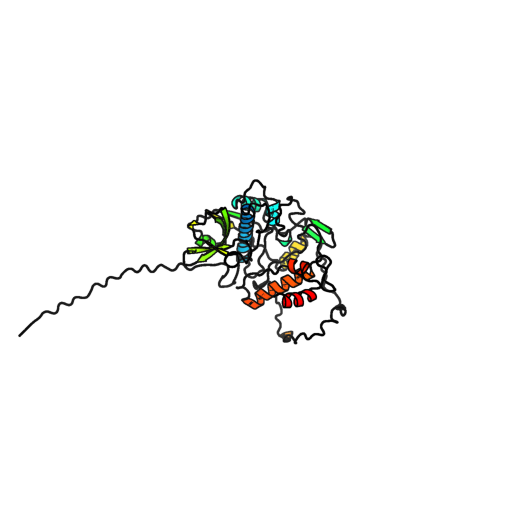.00 89.06 191 ASP A O 1
ATOM 1518 N N . GLY A 1 192 ? -6.326 -1.766 25.474 1.00 88.81 192 GLY A N 1
ATOM 1519 C CA . GLY A 1 192 ? -7.183 -0.712 24.935 1.00 88.81 192 GLY A CA 1
ATOM 1520 C C . GLY A 1 192 ? -6.541 0.194 23.885 1.00 88.81 192 GLY A C 1
ATOM 1521 O O . GLY A 1 192 ? -7.217 1.119 23.429 1.00 88.81 192 GLY A O 1
ATOM 1522 N N . HIS A 1 193 ? -5.301 -0.067 23.466 1.00 95.25 193 HIS A N 1
ATOM 1523 C CA . HIS A 1 193 ? -4.681 0.650 22.351 1.00 95.25 193 HIS A CA 1
ATOM 1524 C C . HIS A 1 193 ? -5.171 0.120 21.000 1.00 95.25 193 HIS A C 1
ATOM 1526 O O . HIS A 1 193 ? -5.542 -1.043 20.861 1.00 95.25 193 HIS A O 1
ATOM 1532 N N . PHE A 1 194 ? -5.152 0.987 19.993 1.00 97.38 194 PHE A N 1
ATOM 1533 C CA . PHE A 1 194 ? -5.328 0.648 18.588 1.00 97.38 194 PHE A CA 1
ATOM 1534 C C . PHE A 1 194 ? -3.973 0.651 17.881 1.00 97.38 194 PHE A C 1
ATOM 1536 O O . PHE A 1 194 ? -3.137 1.518 18.138 1.00 97.38 194 PHE A O 1
ATOM 1543 N N . ASN A 1 195 ? -3.780 -0.282 16.954 1.00 97.19 195 ASN A N 1
ATOM 1544 C CA . ASN A 1 195 ? -2.600 -0.342 16.099 1.00 97.19 195 ASN A CA 1
ATOM 1545 C C . ASN A 1 195 ? -2.850 0.501 14.846 1.00 97.19 195 ASN A C 1
ATOM 1547 O O . ASN A 1 195 ? -3.654 0.128 13.989 1.00 97.19 195 ASN A O 1
ATOM 1551 N N . ALA A 1 196 ? -2.178 1.648 14.755 1.00 97.06 196 ALA A N 1
ATOM 1552 C CA . ALA A 1 196 ? -2.355 2.625 13.689 1.00 97.06 196 ALA A CA 1
ATOM 1553 C C . ALA A 1 196 ? -1.196 2.587 12.690 1.00 97.06 196 ALA A C 1
ATOM 1555 O O . ALA A 1 196 ? -0.070 2.939 13.028 1.00 97.06 196 ALA A O 1
ATOM 1556 N N . LYS A 1 197 ? -1.472 2.239 11.437 1.00 96.19 197 LYS A N 1
ATOM 1557 C CA . LYS A 1 197 ? -0.529 2.321 10.318 1.00 96.19 197 LYS A CA 1
ATOM 1558 C C . LYS A 1 197 ? -0.476 3.750 9.784 1.00 96.19 197 LYS A C 1
ATOM 1560 O O . LYS A 1 197 ? -1.489 4.295 9.342 1.00 96.19 197 LYS A O 1
ATOM 1565 N N . ARG A 1 198 ? 0.706 4.372 9.824 1.00 89.12 198 ARG A N 1
ATOM 1566 C CA . ARG A 1 198 ? 0.884 5.803 9.503 1.00 89.12 198 ARG A CA 1
ATOM 1567 C C . ARG A 1 198 ? 1.394 6.081 8.093 1.00 89.12 198 ARG A C 1
ATOM 1569 O O . ARG A 1 198 ? 1.358 7.226 7.658 1.00 89.12 198 ARG A O 1
ATOM 1576 N N . ASP A 1 199 ? 1.889 5.061 7.387 1.00 88.62 199 ASP A N 1
ATOM 1577 C CA . ASP A 1 199 ? 2.533 5.206 6.072 1.00 88.62 199 ASP A CA 1
ATOM 1578 C C . ASP A 1 199 ? 3.647 6.286 6.043 1.00 88.62 199 ASP A C 1
ATOM 1580 O O . ASP A 1 199 ? 3.841 7.014 5.063 1.00 88.62 199 ASP A O 1
ATOM 1584 N N . LEU A 1 200 ? 4.425 6.355 7.130 1.00 88.69 200 LEU A N 1
ATOM 1585 C CA . LEU A 1 200 ? 5.595 7.230 7.305 1.00 88.69 200 LEU A CA 1
ATOM 1586 C C . LEU A 1 200 ? 6.928 6.479 7.099 1.00 88.69 200 LEU A C 1
ATOM 1588 O O . LEU A 1 200 ? 8.003 6.963 7.447 1.00 88.69 200 LEU A O 1
ATOM 1592 N N . GLY A 1 201 ? 6.861 5.295 6.489 1.00 88.25 201 GLY A N 1
ATOM 1593 C CA . GLY A 1 201 ? 7.978 4.382 6.279 1.00 88.25 201 GLY A CA 1
ATOM 1594 C C . GLY A 1 201 ? 8.198 3.411 7.438 1.00 88.25 201 GLY A C 1
ATOM 1595 O O . GLY A 1 201 ? 7.740 3.621 8.555 1.00 88.25 201 GLY A O 1
ATOM 1596 N N . VAL A 1 202 ? 8.942 2.340 7.158 1.00 88.31 202 VAL A N 1
ATOM 1597 C CA . VAL A 1 202 ? 9.233 1.259 8.120 1.00 88.31 202 VAL A CA 1
ATOM 1598 C C . VAL A 1 202 ? 10.150 1.683 9.275 1.00 88.31 202 VAL A C 1
ATOM 1600 O O . VAL A 1 202 ? 10.322 0.936 10.224 1.00 88.31 202 VAL A O 1
ATOM 1603 N N . PHE A 1 203 ? 10.744 2.875 9.217 1.00 87.06 203 PHE A N 1
ATOM 1604 C CA . PHE A 1 203 ? 11.568 3.425 10.302 1.00 87.06 203 PHE A CA 1
ATOM 1605 C C . PHE A 1 203 ? 10.779 4.338 11.251 1.00 87.06 203 PHE A C 1
ATOM 1607 O O . PHE A 1 203 ? 11.348 4.878 12.196 1.00 87.06 203 PHE A O 1
ATOM 1614 N N . HIS A 1 204 ? 9.490 4.555 10.982 1.00 87.00 204 HIS A N 1
ATOM 1615 C CA . HIS A 1 204 ? 8.608 5.318 11.860 1.00 87.00 204 HIS A CA 1
ATOM 1616 C C . HIS A 1 204 ? 7.981 4.402 12.910 1.00 87.00 204 HIS A C 1
ATOM 1618 O O . HIS A 1 204 ? 7.487 3.334 12.559 1.00 87.00 204 HIS A O 1
ATOM 1624 N N . GLY A 1 205 ? 7.939 4.833 14.171 1.00 87.69 205 GLY A N 1
ATOM 1625 C CA . GLY A 1 205 ? 7.292 4.074 15.244 1.00 87.69 205 GLY A CA 1
ATOM 1626 C C . GLY A 1 205 ? 7.806 2.633 15.334 1.00 87.69 205 GLY A C 1
ATOM 1627 O O . GLY A 1 205 ? 9.010 2.385 15.262 1.00 87.69 205 GLY A O 1
ATOM 1628 N N . ASN A 1 206 ? 6.882 1.682 15.464 1.00 90.31 206 ASN A N 1
ATOM 1629 C CA . ASN A 1 206 ? 7.164 0.253 15.396 1.00 90.31 206 ASN A CA 1
ATOM 1630 C C . ASN A 1 206 ? 6.891 -0.268 13.974 1.00 90.31 206 ASN A C 1
ATOM 1632 O O . ASN A 1 206 ? 5.790 -0.727 13.675 1.00 90.31 206 ASN A O 1
ATOM 1636 N N . GLU A 1 207 ? 7.869 -0.139 13.077 1.00 88.81 207 GLU A N 1
ATOM 1637 C CA . GLU A 1 207 ? 7.794 -0.616 11.681 1.00 88.81 207 GLU A CA 1
ATOM 1638 C C . GLU A 1 207 ? 6.703 0.049 10.812 1.00 88.81 207 GLU A C 1
ATOM 1640 O O . GLU A 1 207 ? 6.161 -0.525 9.862 1.00 88.81 207 GLU A O 1
ATOM 1645 N N . GLY A 1 208 ? 6.383 1.304 11.116 1.00 90.31 208 GLY A N 1
ATOM 1646 C CA . GLY A 1 208 ? 5.328 2.088 10.475 1.00 90.31 208 GLY A CA 1
ATOM 1647 C C . GLY A 1 208 ? 4.031 2.183 11.268 1.00 90.31 208 GLY A C 1
ATOM 1648 O O . GLY A 1 208 ? 3.082 2.813 10.784 1.00 90.31 208 GLY A O 1
ATOM 1649 N N . TYR A 1 209 ? 3.990 1.567 12.453 1.00 94.62 209 TYR A N 1
ATOM 1650 C CA . TYR A 1 209 ? 2.812 1.498 13.307 1.00 94.62 209 TYR A CA 1
ATOM 1651 C C . TYR A 1 209 ? 3.012 2.248 14.622 1.00 94.62 209 TYR A C 1
ATOM 1653 O O . TYR A 1 209 ? 4.055 2.131 15.264 1.00 94.62 209 TYR A O 1
ATOM 1661 N N . ASP A 1 210 ? 1.966 2.950 15.045 1.00 94.75 210 ASP A N 1
ATOM 1662 C CA . ASP A 1 210 ? 1.869 3.589 16.353 1.00 94.75 210 ASP A CA 1
ATOM 1663 C C . ASP A 1 210 ? 0.785 2.902 17.192 1.00 94.75 210 ASP A C 1
ATOM 1665 O O . ASP A 1 210 ? -0.245 2.474 16.665 1.00 94.75 210 ASP A O 1
ATOM 1669 N N . ALA A 1 211 ? 0.992 2.840 18.507 1.00 95.88 211 ALA A N 1
ATOM 1670 C CA . ALA A 1 211 ? -0.059 2.496 19.458 1.00 95.88 211 ALA A CA 1
ATOM 1671 C C . ALA A 1 211 ? -0.830 3.772 19.825 1.00 95.88 211 ALA A C 1
ATOM 1673 O O . ALA A 1 211 ? -0.255 4.717 20.364 1.00 95.88 211 ALA A O 1
ATOM 1674 N N . ILE A 1 212 ? -2.126 3.811 19.519 1.00 94.81 212 ILE A N 1
ATOM 1675 C CA . ILE A 1 212 ? -2.975 4.995 19.690 1.00 94.81 212 ILE A CA 1
ATOM 1676 C C . ILE A 1 212 ? -4.092 4.684 20.680 1.00 94.81 212 ILE A C 1
ATOM 1678 O O . ILE A 1 212 ? -4.817 3.703 20.523 1.00 94.81 212 ILE A O 1
ATOM 1682 N N . THR A 1 213 ? -4.261 5.524 21.700 1.00 95.00 213 THR A N 1
ATOM 1683 C CA . THR A 1 213 ? -5.417 5.412 22.597 1.00 95.00 213 THR A CA 1
ATOM 1684 C C . THR A 1 213 ? -6.654 6.019 21.952 1.00 95.00 213 THR A C 1
ATOM 1686 O O . THR A 1 213 ? -6.580 6.881 21.074 1.00 95.00 213 THR A O 1
ATOM 1689 N N . ARG A 1 214 ? -7.821 5.593 22.420 1.00 93.56 214 ARG A N 1
ATOM 1690 C CA . ARG A 1 214 ? -9.103 6.039 21.886 1.00 93.56 214 ARG A CA 1
ATOM 1691 C C . ARG A 1 214 ? -9.284 7.557 21.912 1.00 93.56 214 ARG A C 1
ATOM 1693 O O . ARG A 1 214 ? -9.850 8.117 20.982 1.00 93.56 214 ARG A O 1
ATOM 1700 N N . GLU A 1 215 ? -8.793 8.219 22.950 1.00 93.94 215 GLU A N 1
ATOM 1701 C CA . GLU A 1 215 ? -8.954 9.659 23.164 1.00 93.94 215 GLU A CA 1
ATOM 1702 C C . GLU A 1 215 ? -8.218 10.477 22.102 1.00 93.94 215 GLU A C 1
ATOM 1704 O O . GLU A 1 215 ? -8.582 11.623 21.869 1.00 93.94 215 GLU A O 1
ATOM 1709 N N . HIS A 1 216 ? -7.207 9.895 21.447 1.00 94.88 216 HIS A N 1
ATOM 1710 C CA . HIS A 1 216 ? -6.448 10.522 20.366 1.00 94.88 216 HIS A CA 1
ATOM 1711 C C . HIS A 1 216 ? -7.103 10.364 18.987 1.00 94.88 216 HIS A C 1
ATOM 1713 O O . HIS A 1 216 ? -6.665 11.000 18.023 1.00 94.88 216 HIS A O 1
ATOM 1719 N N . ILE A 1 217 ? -8.143 9.536 18.876 1.00 96.19 217 ILE A N 1
ATOM 1720 C CA . ILE A 1 217 ? -8.883 9.309 17.637 1.00 96.19 217 ILE A CA 1
ATOM 1721 C C . ILE A 1 217 ? -9.941 10.397 17.501 1.00 96.19 217 ILE A C 1
ATOM 1723 O O . ILE A 1 217 ? -10.844 10.505 18.327 1.00 96.19 217 ILE A O 1
ATOM 1727 N N . LYS A 1 218 ? -9.842 11.192 16.432 1.00 94.81 218 LYS A N 1
ATOM 1728 C CA . LYS A 1 218 ? -10.783 12.280 16.170 1.00 94.81 218 LYS A CA 1
ATOM 1729 C C . LYS A 1 218 ? -12.015 11.793 15.414 1.00 94.81 218 LYS A C 1
ATOM 1731 O O . LYS A 1 218 ? -13.125 12.138 15.797 1.00 94.81 218 LYS A O 1
ATOM 1736 N N . GLN A 1 219 ? -11.823 11.043 14.328 1.00 95.94 219 GLN A N 1
ATOM 1737 C CA . GLN A 1 219 ? -12.916 10.453 13.548 1.00 95.94 219 GLN A CA 1
ATOM 1738 C C . GLN A 1 219 ? -12.397 9.342 12.635 1.00 95.94 219 GLN A C 1
ATOM 1740 O O . GLN A 1 219 ? -11.292 9.456 12.104 1.00 95.94 219 GLN A O 1
ATOM 1745 N N . CYS A 1 220 ? -13.208 8.308 12.412 1.00 98.12 220 CYS A N 1
ATOM 1746 C CA . CYS A 1 220 ? -12.888 7.196 11.518 1.00 98.12 220 CYS A CA 1
ATOM 1747 C C . CYS A 1 220 ? -13.991 6.948 10.487 1.00 98.12 220 CYS A C 1
ATOM 1749 O O . CYS A 1 220 ? -15.161 7.261 10.718 1.00 98.12 220 CYS A O 1
ATOM 1751 N N . TRP A 1 221 ? -13.612 6.345 9.363 1.00 98.50 221 TRP A N 1
ATOM 1752 C CA . TRP A 1 221 ? -14.512 5.905 8.304 1.00 98.50 221 TRP A CA 1
ATOM 1753 C C . TRP A 1 221 ? -14.199 4.467 7.896 1.00 98.50 221 TRP A C 1
ATOM 1755 O O . TRP A 1 221 ? -13.033 4.080 7.821 1.00 98.50 221 TRP A O 1
ATOM 1765 N N . GLY A 1 222 ? -15.253 3.711 7.601 1.00 98.00 222 GLY A N 1
ATOM 1766 C CA . GLY A 1 222 ? -15.199 2.385 6.988 1.00 98.00 222 GLY A CA 1
ATOM 1767 C C . GLY A 1 222 ? -15.820 2.400 5.590 1.00 98.00 222 GLY A C 1
ATOM 1768 O O . GLY A 1 222 ? -16.567 3.321 5.236 1.00 98.00 222 GLY A O 1
ATOM 1769 N N . VAL A 1 223 ? -15.514 1.378 4.788 1.00 96.94 223 VAL A N 1
ATOM 1770 C CA . VAL A 1 223 ? -16.030 1.216 3.417 1.00 96.94 223 VAL A CA 1
ATOM 1771 C C . VAL A 1 223 ? -16.544 -0.191 3.161 1.00 96.94 223 VAL A C 1
ATOM 1773 O O . VAL A 1 223 ? -15.976 -1.172 3.636 1.00 96.94 223 VAL A O 1
ATOM 1776 N N . THR A 1 224 ? -17.582 -0.292 2.342 1.00 93.44 224 THR A N 1
ATOM 1777 C CA . THR A 1 224 ? -18.081 -1.563 1.819 1.00 93.44 224 THR A CA 1
ATOM 1778 C C . THR A 1 224 ? -17.506 -1.803 0.427 1.00 93.44 224 THR A C 1
ATOM 1780 O O . THR A 1 224 ? -17.464 -0.894 -0.410 1.00 93.44 224 THR A O 1
ATOM 1783 N N . ILE A 1 225 ? -17.050 -3.032 0.196 1.00 87.06 225 ILE A N 1
ATOM 1784 C CA . ILE A 1 225 ? -16.521 -3.504 -1.081 1.00 87.06 225 ILE A CA 1
ATOM 1785 C C . ILE A 1 225 ? -17.324 -4.753 -1.451 1.00 87.06 225 ILE A C 1
ATOM 1787 O O . ILE A 1 225 ? -17.109 -5.809 -0.868 1.00 87.06 225 ILE A O 1
ATOM 1791 N N . ASP A 1 226 ? -18.263 -4.621 -2.390 1.00 67.25 226 ASP A N 1
ATOM 1792 C CA . ASP A 1 226 ? -19.151 -5.734 -2.776 1.00 67.25 226 ASP A CA 1
ATOM 1793 C C . ASP A 1 226 ? -18.532 -6.644 -3.846 1.00 67.25 226 ASP A C 1
ATOM 1795 O O . ASP A 1 226 ? -18.893 -7.814 -3.967 1.00 67.25 226 ASP A O 1
ATOM 1799 N N . GLU A 1 227 ? -17.569 -6.128 -4.615 1.00 64.94 227 GLU A N 1
ATOM 1800 C CA . GLU A 1 227 ? -16.846 -6.907 -5.615 1.00 64.94 227 GLU A CA 1
ATOM 1801 C C . GLU A 1 227 ? -15.385 -7.079 -5.194 1.00 64.94 227 GLU A C 1
ATOM 1803 O O . GLU A 1 227 ? -14.600 -6.130 -5.308 1.00 64.94 227 GLU A O 1
ATOM 1808 N N . PRO A 1 228 ? -14.970 -8.272 -4.727 1.00 55.50 228 PRO A N 1
ATOM 1809 C CA . PRO A 1 228 ? -13.558 -8.527 -4.510 1.00 55.50 228 PRO A CA 1
ATOM 1810 C C . PRO A 1 228 ? -12.838 -8.329 -5.844 1.00 55.50 228 PRO A C 1
ATOM 1812 O O . PRO A 1 228 ? -13.185 -8.959 -6.844 1.00 55.50 228 PRO A O 1
ATOM 1815 N N . TYR A 1 229 ? -11.844 -7.438 -5.879 1.00 58.25 229 TYR A N 1
ATOM 1816 C CA . TYR A 1 229 ? -10.972 -7.275 -7.042 1.00 58.25 229 TYR A CA 1
ATOM 1817 C C . TYR A 1 229 ? -10.399 -8.632 -7.427 1.00 58.25 229 TYR A C 1
ATOM 1819 O O . TYR A 1 229 ? -9.560 -9.153 -6.712 1.00 58.25 229 TYR A O 1
ATOM 1827 N N . ARG A 1 230 ? -10.837 -9.245 -8.521 1.00 53.03 230 ARG A N 1
ATOM 1828 C CA . ARG A 1 230 ? -10.414 -10.612 -8.837 1.00 53.03 230 ARG A CA 1
ATOM 1829 C C . ARG A 1 230 ? -8.962 -10.590 -9.301 1.00 53.03 230 ARG A C 1
ATOM 1831 O O . ARG A 1 230 ? -8.695 -10.258 -10.457 1.00 53.03 230 ARG A O 1
ATOM 1838 N N . TYR A 1 231 ? -8.027 -10.953 -8.418 1.00 51.88 231 TYR A N 1
ATOM 1839 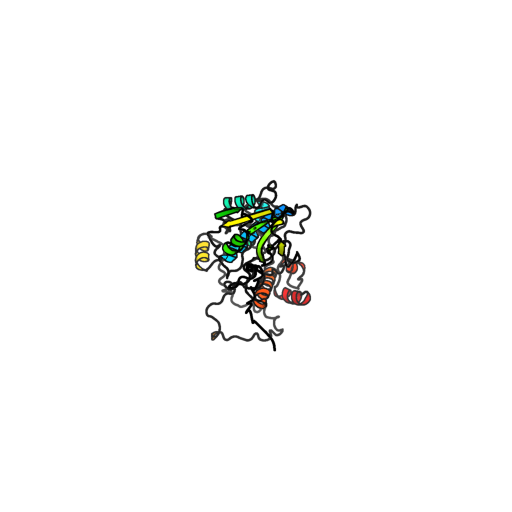C CA . TYR A 1 231 ? -6.663 -11.253 -8.838 1.00 51.88 231 TYR A CA 1
ATOM 1840 C C . TYR A 1 231 ? -6.762 -12.451 -9.775 1.00 51.88 231 TYR A C 1
ATOM 1842 O O . TYR A 1 231 ? -7.163 -13.539 -9.371 1.00 51.88 231 TYR A O 1
ATOM 1850 N N . VAL A 1 232 ? -6.525 -12.179 -11.050 1.00 49.97 232 VAL A N 1
ATOM 1851 C CA . VAL A 1 232 ? -7.136 -12.888 -12.166 1.00 49.97 232 VAL A CA 1
ATOM 1852 C C . VAL A 1 232 ? -6.867 -14.394 -12.114 1.00 49.97 232 VAL A C 1
ATOM 1854 O O . VAL A 1 232 ? -5.791 -14.850 -12.493 1.00 49.97 232 VAL A O 1
ATOM 1857 N N . ASP A 1 233 ? -7.848 -15.182 -11.671 1.00 50.44 233 ASP A N 1
ATOM 1858 C CA . ASP A 1 233 ? -7.864 -16.604 -11.995 1.00 50.44 233 ASP A CA 1
ATOM 1859 C C . ASP A 1 233 ? -8.126 -16.733 -13.503 1.00 50.44 233 ASP A C 1
ATOM 1861 O O . ASP A 1 233 ? -8.901 -15.965 -14.085 1.00 50.44 233 ASP A O 1
ATOM 1865 N N . HIS A 1 234 ? -7.424 -17.672 -14.144 1.00 47.31 234 HIS A N 1
ATOM 1866 C CA . HIS A 1 234 ? -7.242 -17.791 -15.598 1.00 47.31 234 HIS A CA 1
ATOM 1867 C C . HIS A 1 234 ? -8.490 -17.505 -16.465 1.00 47.31 234 HIS A C 1
ATOM 1869 O O . HIS A 1 234 ? -8.348 -16.907 -17.531 1.00 47.31 234 HIS A O 1
ATOM 1875 N N . GLY A 1 235 ? -9.699 -17.851 -16.007 1.00 42.34 235 GLY A N 1
ATOM 1876 C CA . GLY A 1 235 ? -10.944 -17.666 -16.764 1.00 42.34 235 GLY A CA 1
ATOM 1877 C C . GLY A 1 235 ? -11.362 -16.209 -17.016 1.00 42.34 235 GLY A C 1
ATOM 1878 O O . GLY A 1 235 ? -11.949 -15.913 -18.051 1.00 42.34 235 GLY A O 1
ATOM 1879 N N . LEU A 1 236 ? -11.030 -15.261 -16.130 1.00 44.62 236 LEU A N 1
ATOM 1880 C CA . LEU A 1 236 ? -11.359 -13.838 -16.341 1.00 44.62 236 LEU A CA 1
ATOM 1881 C C . LEU A 1 236 ? -10.255 -13.062 -17.062 1.00 44.62 236 LEU A C 1
ATOM 1883 O O . LEU A 1 236 ? -10.540 -12.042 -17.686 1.00 44.62 236 LEU A O 1
ATOM 1887 N N . ALA A 1 237 ? -9.019 -13.571 -17.053 1.00 48.03 237 ALA A N 1
ATOM 1888 C CA . ALA A 1 237 ? -7.941 -13.043 -17.892 1.00 48.03 237 ALA A CA 1
ATOM 1889 C C . ALA A 1 237 ? -8.284 -13.248 -19.369 1.00 48.03 237 ALA A C 1
ATOM 1891 O O . ALA A 1 237 ? -7.970 -12.395 -20.193 1.00 48.03 237 ALA A O 1
ATOM 1892 N N . GLU A 1 238 ? -8.951 -14.358 -19.694 1.00 41.25 238 GLU A N 1
ATOM 1893 C CA . GLU A 1 238 ? -9.511 -14.629 -21.019 1.00 41.25 238 GLU A CA 1
ATOM 1894 C C . GLU A 1 238 ? -10.661 -13.685 -21.389 1.00 41.25 238 GLU A C 1
ATOM 1896 O O . GLU A 1 238 ? -10.670 -13.157 -22.499 1.00 41.25 238 GLU A O 1
ATOM 1901 N N . ILE A 1 239 ? -11.581 -13.398 -20.464 1.00 42.44 239 ILE A N 1
ATOM 1902 C CA . ILE A 1 239 ? -12.708 -12.483 -20.723 1.00 42.44 239 ILE A CA 1
ATOM 1903 C C . ILE A 1 239 ? -12.220 -11.034 -20.892 1.00 42.44 239 ILE A C 1
ATOM 1905 O O . ILE A 1 239 ? -12.595 -10.357 -21.847 1.00 42.44 239 ILE A O 1
ATOM 1909 N N . LEU A 1 240 ? -11.304 -10.567 -20.038 1.00 42.53 240 LEU A N 1
ATOM 1910 C CA . LEU A 1 240 ? -10.701 -9.234 -20.167 1.00 42.53 240 LEU A CA 1
ATOM 1911 C C . LEU A 1 240 ? -9.755 -9.132 -21.375 1.00 42.53 240 LEU A C 1
ATOM 1913 O O . LEU A 1 240 ? -9.589 -8.045 -21.931 1.00 42.53 240 LEU A O 1
ATOM 1917 N N . ARG A 1 241 ? -9.163 -10.245 -21.834 1.00 46.91 241 ARG A N 1
ATOM 1918 C CA . ARG A 1 241 ? -8.473 -10.317 -23.136 1.00 46.91 241 ARG A CA 1
ATOM 1919 C C . ARG A 1 241 ? -9.429 -10.089 -24.305 1.00 46.91 241 ARG A C 1
ATOM 1921 O O . ARG A 1 241 ? -9.001 -9.523 -25.306 1.00 46.91 241 ARG A O 1
ATOM 1928 N N . PHE A 1 242 ? -10.692 -10.492 -24.180 1.00 38.19 242 PHE A N 1
ATOM 1929 C CA . PHE A 1 242 ? -11.703 -10.294 -25.219 1.00 38.19 242 PHE A CA 1
ATOM 1930 C C . PHE A 1 242 ? -12.145 -8.826 -25.336 1.00 38.19 242 PHE A C 1
ATOM 1932 O O . PHE A 1 242 ? -12.321 -8.334 -26.448 1.00 38.19 242 PHE A O 1
ATOM 1939 N N . GLU A 1 243 ? -12.245 -8.096 -24.219 1.00 38.53 243 GLU A N 1
ATOM 1940 C CA . GLU A 1 243 ? -12.589 -6.661 -24.234 1.00 38.53 243 GLU A CA 1
ATOM 1941 C C . GLU A 1 243 ? -11.385 -5.730 -24.472 1.00 38.53 243 GLU A C 1
ATOM 1943 O O . GLU A 1 243 ? -11.550 -4.585 -24.894 1.00 38.53 243 GLU A O 1
ATOM 1948 N N . SER A 1 244 ? -10.156 -6.212 -24.251 1.00 39.44 244 SER A N 1
ATOM 1949 C CA . SER A 1 244 ? -8.915 -5.480 -24.534 1.00 39.44 244 SER A CA 1
ATOM 1950 C C . SER A 1 244 ? -8.182 -6.053 -25.749 1.00 39.44 244 SER A C 1
ATOM 1952 O O . SER A 1 244 ? -7.084 -6.601 -25.654 1.00 39.44 244 SER A O 1
ATOM 1954 N N . LEU A 1 245 ? -8.787 -5.892 -26.928 1.00 33.69 245 LEU A N 1
ATOM 1955 C CA . LEU A 1 245 ? -8.111 -6.149 -28.198 1.00 33.69 245 LEU A CA 1
ATOM 1956 C C . LEU A 1 245 ? -6.800 -5.330 -28.269 1.00 33.69 245 LEU A C 1
ATOM 1958 O O . LEU A 1 245 ? -6.834 -4.102 -28.357 1.00 33.69 245 LEU A O 1
ATOM 1962 N N . TRP A 1 246 ? -5.673 -6.062 -28.272 1.00 35.06 246 TRP A N 1
ATOM 1963 C CA . TRP A 1 246 ? -4.260 -5.651 -28.423 1.00 35.06 246 TRP A CA 1
ATOM 1964 C C . TRP A 1 246 ? -3.637 -5.036 -27.145 1.00 35.06 246 TRP A C 1
ATOM 1966 O O . TRP A 1 246 ? -4.041 -3.987 -26.656 1.00 35.06 246 TRP A O 1
ATOM 1976 N N . GLU A 1 247 ? -2.658 -5.656 -26.470 1.00 35.88 247 GLU A N 1
ATOM 1977 C CA . GLU A 1 247 ? -1.271 -5.808 -26.941 1.00 35.88 247 GLU A CA 1
ATOM 1978 C C . GLU A 1 247 ? -0.450 -6.736 -26.004 1.00 35.88 247 GLU A C 1
ATOM 1980 O O . GLU A 1 247 ? 0.700 -6.459 -25.679 1.00 35.88 247 GLU A O 1
ATOM 1985 N N . ILE A 1 248 ? -1.017 -7.844 -25.515 1.00 35.81 248 ILE A N 1
ATOM 1986 C CA . ILE A 1 248 ? -0.159 -8.957 -25.086 1.00 35.81 248 ILE A CA 1
ATOM 1987 C C . ILE A 1 248 ? 0.042 -9.780 -26.347 1.00 35.81 248 ILE A C 1
ATOM 1989 O O . ILE A 1 248 ? -0.761 -10.662 -26.644 1.00 35.81 248 ILE A O 1
ATOM 1993 N N . GLN A 1 249 ? 1.105 -9.489 -27.106 1.00 30.95 249 GLN A N 1
ATOM 1994 C CA . GLN A 1 249 ? 1.726 -10.572 -27.856 1.00 30.95 249 GLN A CA 1
ATOM 1995 C C . GLN A 1 249 ? 1.936 -11.667 -26.819 1.00 30.95 249 GLN A C 1
ATOM 1997 O O . GLN A 1 249 ? 2.737 -11.515 -25.896 1.00 30.95 249 GLN A O 1
ATOM 2002 N N . SER A 1 250 ? 1.161 -12.742 -26.921 1.00 37.00 250 SER A N 1
ATOM 2003 C CA . SER A 1 250 ? 1.599 -14.012 -26.399 1.00 37.00 250 SER A CA 1
ATOM 2004 C C . SER A 1 250 ? 2.899 -14.284 -27.137 1.00 37.00 250 SER A C 1
ATOM 2006 O O . SER A 1 250 ? 2.913 -14.908 -28.197 1.00 37.00 250 SER A O 1
ATOM 2008 N N . THR A 1 251 ? 4.013 -13.809 -26.594 1.00 30.55 251 THR A N 1
ATOM 2009 C CA . THR A 1 251 ? 5.225 -14.582 -26.695 1.00 30.55 251 THR A CA 1
ATOM 2010 C C . THR A 1 251 ? 4.872 -15.875 -25.976 1.00 30.55 251 THR A C 1
ATOM 2012 O O . THR A 1 251 ? 5.077 -16.057 -24.781 1.00 30.55 251 THR A O 1
ATOM 2015 N N . LYS A 1 252 ? 4.289 -16.811 -26.738 1.00 29.52 252 LYS A N 1
ATOM 2016 C CA . LYS A 1 252 ? 4.722 -18.191 -26.640 1.00 29.52 252 LYS A CA 1
ATOM 2017 C C . LYS A 1 252 ? 6.222 -18.073 -26.442 1.00 29.52 252 LYS A C 1
ATOM 2019 O O . LYS A 1 252 ? 6.910 -17.514 -27.299 1.00 29.52 252 LYS A O 1
ATOM 2024 N N . PHE A 1 253 ? 6.713 -18.483 -25.284 1.00 32.25 253 PHE A N 1
ATOM 2025 C CA . PHE A 1 253 ? 8.138 -18.669 -25.098 1.00 32.25 253 PHE A CA 1
ATOM 2026 C C . PHE A 1 253 ? 8.518 -19.910 -25.928 1.00 32.25 253 PHE A C 1
ATOM 2028 O O . PHE A 1 253 ? 8.932 -20.930 -25.410 1.00 32.25 253 PHE A O 1
ATOM 2035 N N . GLU A 1 254 ? 8.326 -19.822 -27.248 1.00 30.84 254 GLU A N 1
ATOM 2036 C CA . GLU A 1 254 ? 8.986 -20.603 -28.291 1.00 30.84 254 GLU A CA 1
ATOM 2037 C C . GLU A 1 254 ? 10.332 -19.930 -28.604 1.00 30.84 254 GLU A C 1
ATOM 2039 O O . GLU A 1 254 ? 10.844 -19.958 -29.719 1.00 30.84 254 GLU A O 1
ATOM 2044 N N . GLY A 1 255 ? 10.934 -19.301 -27.590 1.00 30.42 255 GLY A N 1
ATOM 2045 C CA . GLY A 1 255 ? 12.363 -19.107 -27.579 1.00 30.42 255 GLY A CA 1
ATOM 2046 C C . GLY A 1 255 ? 12.970 -20.493 -27.473 1.00 30.42 255 GLY A C 1
ATOM 2047 O O . GLY A 1 255 ? 13.093 -21.030 -26.375 1.00 30.42 255 GLY A O 1
ATOM 2048 N N . SER A 1 256 ? 13.339 -21.058 -28.624 1.00 29.97 256 SER A N 1
ATOM 2049 C CA . SER A 1 256 ? 14.521 -21.907 -28.727 1.00 29.97 256 SER A CA 1
ATOM 2050 C C . SER A 1 256 ? 15.520 -21.420 -27.680 1.00 29.97 256 SER A C 1
ATOM 2052 O O . SER A 1 256 ? 15.990 -20.280 -27.750 1.00 29.97 256 SER A O 1
ATOM 2054 N N . LEU A 1 257 ? 15.776 -22.246 -26.665 1.00 38.62 257 LEU A N 1
ATOM 2055 C CA . LEU A 1 257 ? 16.881 -22.064 -25.736 1.00 38.62 257 LEU A CA 1
ATOM 2056 C C . LEU A 1 257 ? 18.176 -22.217 -26.537 1.00 38.62 257 LEU A C 1
ATOM 2058 O O . LEU A 1 257 ? 18.869 -23.217 -26.461 1.00 38.62 257 LEU A O 1
ATOM 2062 N N . SER A 1 258 ? 18.501 -21.207 -27.326 1.00 34.53 258 SER A N 1
ATOM 2063 C CA . SER A 1 258 ? 19.816 -20.995 -27.904 1.00 34.53 258 SER A CA 1
ATOM 2064 C C . SER A 1 258 ? 20.292 -19.613 -27.474 1.00 34.53 258 SER A C 1
ATOM 2066 O O . SER A 1 258 ? 20.772 -18.816 -28.274 1.00 34.53 258 SER A O 1
ATOM 2068 N N . ASN A 1 259 ? 20.134 -19.317 -26.181 1.00 36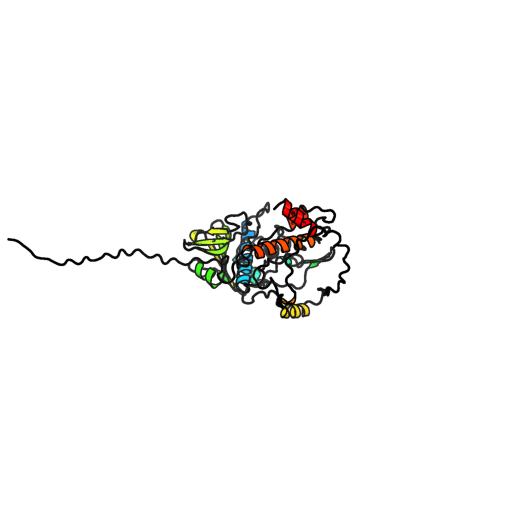.06 259 ASN A N 1
ATOM 2069 C CA . ASN A 1 259 ? 20.909 -18.288 -25.501 1.00 36.06 259 ASN A CA 1
ATOM 2070 C C . ASN A 1 259 ? 22.007 -18.961 -24.663 1.00 36.06 259 ASN A C 1
ATOM 2072 O O . ASN A 1 259 ? 22.207 -18.667 -23.489 1.00 36.06 259 ASN A O 1
ATOM 2076 N N . GLU A 1 260 ? 22.770 -19.851 -25.304 1.00 36.31 260 GLU A N 1
ATOM 2077 C CA . GLU A 1 260 ? 24.029 -20.389 -24.770 1.00 36.31 260 GLU A CA 1
ATOM 2078 C C . GLU A 1 260 ? 25.093 -19.296 -24.547 1.00 36.31 260 GLU A C 1
ATOM 2080 O O . GLU A 1 260 ? 26.141 -19.548 -23.962 1.00 36.31 260 GLU A O 1
ATOM 2085 N N . ARG A 1 261 ? 24.844 -18.046 -24.965 1.00 37.41 261 ARG A N 1
ATOM 2086 C CA . ARG A 1 261 ? 25.785 -16.931 -24.763 1.00 37.41 261 ARG A CA 1
ATOM 2087 C C . ARG A 1 261 ? 25.666 -16.248 -23.396 1.00 37.41 261 ARG A C 1
ATOM 2089 O O . ARG A 1 261 ? 26.536 -15.453 -23.062 1.00 37.41 261 ARG A O 1
ATOM 2096 N N . GLY A 1 262 ? 24.630 -16.554 -22.607 1.00 36.59 262 GLY A N 1
ATOM 2097 C CA . GLY A 1 262 ? 24.476 -16.066 -21.226 1.00 36.59 262 GLY A CA 1
ATOM 2098 C C . GLY A 1 262 ? 24.909 -17.068 -20.148 1.00 36.59 262 GLY A C 1
ATOM 2099 O O . GLY A 1 262 ? 25.125 -16.687 -19.001 1.00 36.59 262 GLY A O 1
ATOM 2100 N N . THR A 1 263 ? 25.069 -18.347 -20.498 1.00 37.19 263 THR A N 1
ATOM 2101 C CA . THR A 1 263 ? 25.414 -19.425 -19.554 1.00 37.19 263 THR A CA 1
ATOM 2102 C C . THR A 1 263 ? 26.921 -19.625 -19.379 1.00 37.19 263 THR A C 1
ATOM 2104 O O . THR A 1 263 ? 27.347 -20.353 -18.484 1.00 37.19 263 THR A O 1
ATOM 2107 N N . THR A 1 264 ? 27.758 -18.944 -20.166 1.00 37.50 264 THR A N 1
ATOM 2108 C CA . THR A 1 264 ? 29.219 -19.129 -20.146 1.00 37.50 264 THR A CA 1
ATOM 2109 C C . THR A 1 264 ? 29.904 -18.617 -18.875 1.00 37.50 264 THR A C 1
ATOM 2111 O O . THR A 1 264 ? 31.022 -19.045 -18.596 1.00 37.50 264 THR A O 1
ATOM 2114 N N . ASN A 1 265 ? 29.228 -17.801 -18.054 1.00 40.22 265 ASN A N 1
ATOM 2115 C CA . ASN A 1 265 ? 29.786 -17.255 -16.809 1.00 40.22 265 ASN A CA 1
ATOM 2116 C C . ASN A 1 265 ? 29.224 -17.851 -15.505 1.00 40.22 265 ASN A C 1
ATOM 2118 O O . ASN A 1 265 ? 29.663 -17.448 -14.432 1.00 40.22 265 ASN A O 1
ATOM 2122 N N . SER A 1 266 ? 28.344 -18.861 -15.545 1.00 43.47 266 SER A N 1
ATOM 2123 C CA . SER A 1 266 ? 27.922 -19.592 -14.329 1.00 43.47 266 SER A CA 1
ATOM 2124 C C . SER A 1 266 ? 28.713 -20.895 -14.128 1.00 43.47 266 SER A C 1
ATOM 2126 O O . SER A 1 266 ? 28.173 -21.933 -13.762 1.00 43.47 266 SER A O 1
ATOM 2128 N N . LYS A 1 267 ? 30.030 -20.871 -14.376 1.00 39.38 267 LYS A N 1
ATOM 2129 C CA . LYS A 1 267 ? 30.929 -21.968 -13.961 1.00 39.38 267 LYS A CA 1
ATOM 2130 C C . LYS A 1 267 ? 31.324 -21.880 -12.481 1.00 39.38 267 LYS A C 1
ATOM 2132 O O . LYS A 1 267 ? 31.925 -22.811 -11.948 1.00 39.38 267 LYS A O 1
ATOM 2137 N N . SER A 1 268 ? 30.966 -20.800 -11.786 1.00 44.94 268 SER A N 1
ATOM 2138 C CA . SER A 1 268 ? 31.054 -20.733 -10.330 1.00 44.94 268 SER A CA 1
ATOM 2139 C C . SER A 1 268 ? 29.900 -21.524 -9.714 1.00 44.94 268 SER A C 1
ATOM 2141 O O . SER A 1 268 ? 28.785 -21.031 -9.604 1.00 44.94 268 SER A O 1
ATOM 2143 N N . ARG A 1 269 ? 30.189 -22.785 -9.361 1.00 42.94 269 ARG A N 1
ATOM 2144 C CA . ARG A 1 269 ? 29.464 -23.644 -8.405 1.00 42.94 269 ARG A CA 1
ATOM 2145 C C . ARG A 1 269 ? 28.093 -23.094 -7.973 1.00 42.94 269 ARG A C 1
ATOM 2147 O O . ARG A 1 269 ? 27.958 -22.575 -6.867 1.00 42.94 269 ARG A O 1
ATOM 2154 N N . HIS A 1 270 ? 27.054 -23.318 -8.777 1.00 46.31 270 HIS A N 1
ATOM 2155 C CA . HIS A 1 270 ? 25.767 -23.603 -8.156 1.00 46.31 270 HIS A CA 1
ATOM 2156 C C . HIS A 1 270 ? 25.996 -24.901 -7.379 1.00 46.31 270 HIS A C 1
ATOM 2158 O O . HIS A 1 270 ? 26.064 -25.977 -7.971 1.00 46.31 270 HIS A O 1
ATOM 2164 N N . GLN A 1 271 ? 26.242 -24.790 -6.068 1.00 51.03 271 GLN A N 1
ATOM 2165 C CA . GLN A 1 271 ? 26.111 -25.919 -5.150 1.00 51.03 271 GLN A CA 1
ATOM 2166 C C . GLN A 1 271 ? 24.802 -26.594 -5.536 1.00 51.03 271 GLN A C 1
ATOM 2168 O O . GLN A 1 271 ? 23.782 -25.906 -5.581 1.00 51.03 271 GLN A O 1
ATOM 2173 N N . SER A 1 272 ? 24.864 -27.864 -5.944 1.00 48.72 272 SER A N 1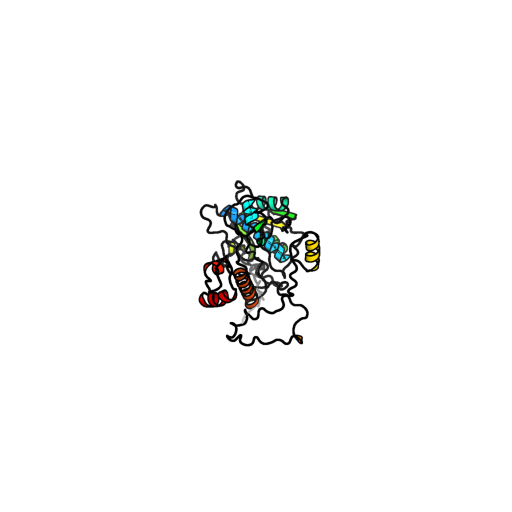
ATOM 2174 C CA . SER A 1 272 ? 23.727 -28.562 -6.533 1.00 48.72 272 SER A CA 1
ATOM 2175 C C . SER A 1 272 ? 22.522 -28.374 -5.621 1.00 48.72 272 SER A C 1
ATOM 2177 O O . SER A 1 272 ? 22.456 -28.971 -4.542 1.00 48.72 272 SER A O 1
ATOM 2179 N N . LEU A 1 273 ? 21.598 -27.501 -6.025 1.00 58.78 273 LEU A N 1
ATOM 2180 C CA . LEU A 1 273 ? 20.308 -27.395 -5.372 1.00 58.78 273 LEU A CA 1
ATOM 2181 C C . LEU A 1 273 ? 19.749 -28.812 -5.397 1.00 58.78 273 LEU A C 1
ATOM 2183 O O . LEU A 1 273 ? 19.768 -29.455 -6.446 1.00 58.78 273 LEU A O 1
ATOM 2187 N N . ARG A 1 274 ? 19.374 -29.328 -4.225 1.00 60.88 274 ARG A N 1
ATOM 2188 C CA . ARG A 1 274 ? 18.858 -30.686 -4.045 1.00 60.88 274 ARG A CA 1
ATOM 2189 C C . ARG A 1 274 ? 17.835 -30.962 -5.150 1.00 60.88 274 ARG A C 1
ATOM 2191 O O . ARG A 1 274 ? 16.761 -30.366 -5.148 1.00 60.88 274 ARG A O 1
ATOM 2198 N N . HIS A 1 275 ? 18.200 -31.792 -6.124 1.00 70.12 275 HIS A N 1
ATOM 2199 C CA . HIS A 1 275 ? 17.356 -32.020 -7.288 1.00 70.12 275 HIS A CA 1
ATOM 2200 C C . HIS A 1 275 ? 16.145 -32.842 -6.847 1.00 70.12 275 HIS A C 1
ATOM 2202 O O . HIS A 1 275 ? 16.283 -34.007 -6.475 1.00 70.12 275 HIS A O 1
ATOM 2208 N N . ILE A 1 276 ? 14.962 -32.230 -6.855 1.00 77.25 276 ILE A N 1
ATOM 2209 C CA . ILE A 1 276 ? 13.703 -32.934 -6.618 1.00 77.25 276 ILE A CA 1
ATOM 2210 C C . ILE A 1 276 ? 13.348 -33.650 -7.929 1.00 77.25 276 ILE A C 1
ATOM 2212 O O . ILE A 1 276 ? 13.256 -32.981 -8.959 1.00 77.25 276 ILE A O 1
ATOM 2216 N N . PRO A 1 277 ? 13.177 -34.985 -7.939 1.00 83.69 277 PRO A N 1
ATOM 2217 C CA . PRO A 1 277 ? 12.732 -35.698 -9.132 1.00 83.69 277 PRO A CA 1
ATOM 2218 C C . PRO A 1 277 ? 11.431 -35.099 -9.669 1.00 83.69 277 PRO A C 1
ATOM 2220 O O . PRO A 1 277 ? 10.536 -34.787 -8.887 1.00 83.69 277 PRO A O 1
ATOM 2223 N N . ILE A 1 278 ? 11.301 -34.983 -10.994 1.00 81.56 278 ILE A N 1
ATOM 2224 C CA . ILE A 1 278 ? 10.100 -34.420 -11.638 1.00 81.56 278 ILE A CA 1
ATOM 2225 C C . ILE A 1 278 ? 8.836 -35.178 -11.206 1.00 81.56 278 ILE A C 1
ATOM 2227 O O . ILE A 1 278 ? 7.803 -34.560 -10.982 1.00 81.56 278 ILE A O 1
ATOM 2231 N N . SER A 1 279 ? 8.938 -36.495 -10.998 1.00 87.00 279 SER A N 1
ATOM 2232 C CA . SER A 1 279 ? 7.853 -37.344 -10.481 1.00 87.00 279 SER A CA 1
ATOM 2233 C C . SER A 1 279 ? 7.323 -36.920 -9.109 1.00 87.00 279 SER A C 1
ATOM 2235 O O . SER A 1 279 ? 6.202 -37.267 -8.757 1.00 87.00 279 SER A O 1
ATOM 2237 N N . ASN A 1 280 ? 8.131 -36.201 -8.327 1.00 88.75 280 ASN A N 1
ATOM 2238 C CA . ASN A 1 280 ? 7.793 -35.749 -6.981 1.00 88.75 280 ASN A CA 1
ATOM 2239 C C . ASN A 1 280 ? 7.328 -34.285 -6.968 1.00 88.75 280 ASN A C 1
ATOM 2241 O O . ASN A 1 280 ? 7.032 -33.753 -5.898 1.00 88.75 280 ASN A O 1
ATOM 2245 N N . LEU A 1 281 ? 7.297 -33.613 -8.124 1.00 85.88 281 LEU A N 1
ATOM 2246 C CA . LEU A 1 281 ? 6.744 -32.270 -8.229 1.00 85.88 281 LEU A CA 1
ATOM 2247 C C . LEU A 1 281 ? 5.213 -32.338 -8.307 1.00 85.88 281 LEU A C 1
ATOM 2249 O O . LEU A 1 281 ? 4.662 -33.227 -8.958 1.00 85.88 281 LEU A O 1
ATOM 2253 N N . PRO A 1 282 ? 4.505 -31.394 -7.667 1.00 88.31 282 PRO A N 1
ATOM 2254 C CA . PRO A 1 282 ? 3.063 -31.278 -7.837 1.00 88.31 282 PRO A CA 1
ATOM 2255 C C . PRO A 1 282 ? 2.720 -30.958 -9.298 1.00 88.31 282 PRO A C 1
ATOM 2257 O O . PRO A 1 282 ? 3.437 -30.212 -9.965 1.00 88.31 282 PRO A O 1
ATOM 2260 N N . THR A 1 283 ? 1.582 -31.467 -9.771 1.00 86.62 283 THR A N 1
ATOM 2261 C CA . THR A 1 283 ? 1.067 -31.181 -11.122 1.00 86.62 283 THR A CA 1
ATOM 2262 C C . THR A 1 283 ? 0.819 -29.692 -11.349 1.00 86.62 283 THR A C 1
ATOM 2264 O O . THR A 1 283 ? 1.055 -29.198 -12.445 1.00 86.62 283 THR A O 1
ATOM 2267 N N . ASN A 1 284 ? 0.388 -28.973 -10.309 1.00 82.69 284 ASN A N 1
ATOM 2268 C CA . ASN A 1 284 ? 0.204 -27.528 -10.322 1.00 82.69 284 ASN A CA 1
ATOM 2269 C C . ASN A 1 284 ? 0.802 -26.914 -9.058 1.00 82.69 284 ASN A C 1
ATOM 2271 O O . ASN A 1 284 ? 0.528 -27.356 -7.941 1.00 82.69 284 ASN A O 1
ATOM 2275 N N . PHE A 1 285 ? 1.585 -25.853 -9.225 1.00 83.12 285 PHE A N 1
ATOM 2276 C CA . PHE A 1 285 ? 2.143 -25.102 -8.112 1.00 83.12 285 PHE A CA 1
ATOM 2277 C C . PHE A 1 285 ? 2.179 -23.617 -8.435 1.00 83.12 285 PHE A C 1
ATOM 2279 O O . PHE A 1 285 ? 2.637 -23.207 -9.498 1.00 83.12 285 PHE A O 1
ATOM 2286 N N . SER A 1 286 ? 1.717 -22.807 -7.488 1.00 84.69 286 SER A N 1
ATOM 2287 C CA . SER A 1 286 ? 1.798 -21.358 -7.574 1.00 84.69 286 SER A CA 1
ATOM 2288 C C . SER A 1 286 ? 1.988 -20.763 -6.187 1.00 84.69 286 SER A C 1
ATOM 2290 O O . SER A 1 286 ? 1.254 -21.087 -5.249 1.00 84.69 286 SER A O 1
ATOM 2292 N N . TRP A 1 287 ? 2.956 -19.856 -6.073 1.00 87.25 287 TRP A N 1
ATOM 2293 C CA . TRP A 1 287 ? 3.126 -19.012 -4.890 1.00 87.25 287 TRP A CA 1
ATOM 2294 C C . TRP A 1 287 ? 2.039 -17.930 -4.781 1.00 87.25 287 TRP A C 1
ATOM 2296 O O . TRP A 1 287 ? 1.842 -17.374 -3.706 1.00 87.25 287 TRP A O 1
ATOM 2306 N N . MET A 1 288 ? 1.293 -17.655 -5.860 1.00 84.44 288 MET A N 1
ATOM 2307 C CA . MET A 1 288 ? 0.253 -16.615 -5.881 1.00 84.44 288 MET A CA 1
ATOM 2308 C C . MET A 1 288 ? -0.969 -16.944 -5.015 1.00 84.44 288 MET A C 1
ATOM 2310 O O . MET A 1 288 ? -1.767 -16.056 -4.763 1.00 84.44 288 MET A O 1
ATOM 2314 N N . ASN A 1 289 ? -1.131 -18.194 -4.573 1.00 87.38 289 ASN A N 1
ATOM 2315 C CA . ASN A 1 289 ? -2.282 -18.642 -3.780 1.00 87.38 289 ASN A CA 1
ATOM 2316 C C . ASN A 1 289 ? -1.868 -19.033 -2.351 1.00 87.38 289 ASN A C 1
ATOM 2318 O O . ASN A 1 289 ? -2.376 -20.009 -1.804 1.00 87.38 289 ASN A O 1
ATOM 2322 N N . ARG A 1 290 ? -0.869 -18.348 -1.784 1.00 89.31 290 ARG A N 1
ATOM 2323 C CA . ARG A 1 290 ? -0.268 -18.697 -0.483 1.00 89.31 290 ARG A CA 1
ATOM 2324 C C . ARG A 1 290 ? -0.021 -17.501 0.442 1.00 89.31 290 ARG A C 1
ATOM 2326 O O . ARG A 1 290 ? 0.573 -17.688 1.495 1.00 89.31 290 ARG A O 1
ATOM 2333 N N . ASN A 1 291 ? -0.418 -16.284 0.056 1.00 91.31 291 ASN A N 1
ATOM 2334 C CA . ASN A 1 291 ? -0.029 -15.040 0.740 1.00 91.31 291 ASN A CA 1
ATOM 2335 C C . ASN A 1 291 ? 1.494 -14.928 0.941 1.00 91.31 291 ASN A C 1
ATOM 2337 O O . ASN A 1 291 ? 1.966 -14.491 1.981 1.00 91.31 291 ASN A O 1
ATOM 2341 N N . THR A 1 292 ? 2.300 -15.345 -0.036 1.00 90.56 292 THR A N 1
ATOM 2342 C CA . THR A 1 292 ? 3.773 -15.337 0.083 1.00 90.56 292 THR A CA 1
ATOM 2343 C C . THR A 1 292 ? 4.464 -14.417 -0.912 1.00 90.56 292 THR A C 1
ATOM 2345 O O . THR A 1 292 ? 5.681 -14.290 -0.869 1.00 90.56 292 THR A O 1
ATOM 2348 N N . LEU A 1 293 ? 3.710 -13.788 -1.812 1.00 90.50 293 LEU A N 1
ATOM 2349 C CA . LEU A 1 293 ? 4.243 -12.840 -2.787 1.00 90.50 293 LEU A CA 1
ATOM 2350 C C . LEU A 1 293 ? 3.909 -11.408 -2.388 1.00 90.50 293 LEU A C 1
ATOM 2352 O O . LEU A 1 293 ? 2.895 -11.153 -1.731 1.00 90.50 293 LEU A O 1
ATOM 2356 N N . THR A 1 294 ? 4.771 -10.492 -2.807 1.00 89.62 294 THR A N 1
ATOM 2357 C CA . THR A 1 294 ? 4.586 -9.053 -2.677 1.00 89.62 294 THR A CA 1
ATOM 2358 C C . THR A 1 294 ? 3.795 -8.485 -3.866 1.00 89.62 294 THR A C 1
ATOM 2360 O O . THR A 1 294 ? 3.759 -9.085 -4.945 1.00 89.62 294 THR A O 1
ATOM 2363 N N . PRO A 1 295 ? 3.119 -7.337 -3.691 1.00 87.19 295 PRO A N 1
ATOM 2364 C CA . PRO A 1 295 ? 2.371 -6.678 -4.757 1.00 87.19 295 PRO A CA 1
ATOM 2365 C C . PRO A 1 295 ? 3.216 -6.393 -6.008 1.00 87.19 295 PRO A C 1
ATOM 2367 O O . PRO A 1 295 ? 4.379 -5.990 -5.924 1.00 87.19 295 PRO A O 1
ATOM 2370 N N . VAL A 1 296 ? 2.601 -6.540 -7.186 1.00 85.12 296 VAL A N 1
ATOM 2371 C CA . VAL A 1 296 ? 3.253 -6.274 -8.477 1.00 85.12 296 VAL A CA 1
ATOM 2372 C C . VAL A 1 296 ? 3.651 -4.805 -8.572 1.00 85.12 296 VAL A C 1
ATOM 2374 O O . VAL A 1 296 ? 2.898 -3.903 -8.206 1.00 85.12 296 VAL A O 1
ATOM 2377 N N . GLN A 1 297 ? 4.843 -4.552 -9.108 1.00 82.88 297 GLN A N 1
ATOM 2378 C CA . GLN A 1 297 ? 5.352 -3.202 -9.306 1.00 82.88 297 GLN A CA 1
ATOM 2379 C C . GLN A 1 297 ? 5.664 -2.919 -10.777 1.00 82.88 297 GLN A C 1
ATOM 2381 O O . GLN A 1 297 ? 6.096 -3.792 -11.525 1.00 82.88 297 GLN A O 1
ATOM 2386 N N . SER A 1 298 ? 5.483 -1.661 -11.180 1.00 83.12 298 SER A N 1
ATOM 2387 C CA . SER A 1 298 ? 5.754 -1.181 -12.537 1.00 83.12 298 SER A CA 1
ATOM 2388 C C . SER A 1 298 ? 6.948 -0.230 -12.547 1.00 83.12 298 SER A C 1
ATOM 2390 O O . SER A 1 298 ? 7.060 0.653 -11.695 1.00 83.12 298 SER A O 1
ATOM 2392 N N . HIS A 1 299 ? 7.821 -0.381 -13.545 1.00 76.44 299 HIS A N 1
ATOM 2393 C CA . HIS A 1 299 ? 8.914 0.558 -13.812 1.00 76.44 299 HIS A CA 1
ATOM 2394 C C . HIS A 1 299 ? 8.520 1.695 -14.769 1.00 76.44 299 HIS A C 1
ATOM 2396 O O . HIS A 1 299 ? 9.330 2.573 -15.055 1.00 76.44 299 HIS A O 1
ATOM 2402 N N . HIS A 1 300 ? 7.276 1.721 -15.258 1.00 73.44 300 HIS A N 1
ATOM 2403 C CA . HIS A 1 300 ? 6.783 2.720 -16.217 1.00 73.44 300 HIS A CA 1
ATOM 2404 C C . HIS A 1 300 ? 6.172 3.962 -15.553 1.00 73.44 300 HIS A C 1
ATOM 2406 O O . HIS A 1 300 ? 5.420 4.711 -16.167 1.00 73.44 300 HIS A O 1
ATOM 2412 N N . ASN A 1 301 ? 6.516 4.205 -14.290 1.00 66.25 301 ASN A N 1
ATOM 2413 C CA . ASN A 1 301 ? 5.877 5.207 -13.441 1.00 66.25 301 ASN A CA 1
ATOM 2414 C C . ASN A 1 301 ? 6.526 6.604 -13.505 1.00 66.25 301 ASN A C 1
ATOM 2416 O O . ASN A 1 301 ? 6.101 7.506 -12.783 1.00 66.25 301 ASN A O 1
ATOM 2420 N N . GLY A 1 302 ? 7.529 6.814 -14.365 1.00 64.69 302 GLY A N 1
ATOM 2421 C CA . GLY A 1 302 ? 8.240 8.086 -14.559 1.00 64.69 302 GLY A CA 1
ATOM 2422 C C . GLY A 1 302 ? 7.754 8.902 -15.771 1.00 64.69 302 GLY A C 1
ATOM 2423 O O . GLY A 1 302 ? 6.857 8.474 -16.497 1.00 64.69 302 GLY A O 1
ATOM 2424 N N . PRO A 1 303 ? 8.319 10.099 -16.025 1.00 63.44 303 PRO A N 1
ATOM 2425 C CA . PRO A 1 303 ? 7.958 10.924 -17.187 1.00 63.44 303 PRO A CA 1
ATOM 2426 C C . PRO A 1 303 ? 8.279 10.254 -18.537 1.00 63.44 303 PRO A C 1
ATOM 2428 O O . PRO A 1 303 ? 7.748 10.671 -19.569 1.00 63.44 303 PRO A O 1
ATOM 2431 N N . GLY A 1 304 ? 9.102 9.202 -18.531 1.00 75.62 304 GLY A N 1
ATOM 2432 C CA . GLY A 1 304 ? 9.485 8.439 -19.708 1.00 75.62 304 GLY A CA 1
ATOM 2433 C C . GLY A 1 304 ? 9.799 6.979 -19.391 1.00 75.62 304 GLY A C 1
ATOM 2434 O O . GLY A 1 304 ? 9.680 6.516 -18.257 1.00 75.62 304 GLY A O 1
ATOM 2435 N N . TYR A 1 305 ? 10.205 6.262 -20.433 1.00 83.19 305 TYR A N 1
ATOM 2436 C CA . TYR A 1 305 ? 10.646 4.877 -20.339 1.00 83.19 305 TYR A CA 1
ATOM 2437 C C . TYR A 1 305 ? 11.962 4.762 -19.558 1.00 83.19 305 TYR A C 1
ATOM 2439 O O . TYR A 1 305 ? 12.889 5.539 -19.776 1.00 83.19 305 TYR A O 1
ATOM 2447 N N . CYS A 1 306 ? 12.051 3.748 -18.703 1.00 85.88 306 CYS A N 1
ATOM 2448 C CA . CYS A 1 306 ? 13.266 3.349 -18.006 1.00 85.88 306 CYS A CA 1
ATOM 2449 C C . CYS A 1 306 ? 13.433 1.837 -18.187 1.00 85.88 306 CYS A C 1
ATOM 2451 O O . CYS A 1 306 ? 12.541 1.082 -17.815 1.00 85.88 306 CYS A O 1
ATOM 2453 N N . GLY A 1 307 ? 14.552 1.378 -18.745 1.00 87.38 307 GLY A N 1
ATOM 2454 C CA . GLY A 1 307 ? 14.877 -0.041 -18.929 1.00 87.38 307 GLY A CA 1
ATOM 2455 C C . GLY A 1 307 ? 15.251 -0.747 -17.623 1.00 87.38 307 GLY A C 1
ATOM 2456 O O . GLY A 1 307 ? 16.297 -1.379 -17.545 1.00 87.38 307 GLY A O 1
ATOM 2457 N N . ALA A 1 308 ? 14.425 -0.616 -16.585 1.00 89.19 308 ALA A N 1
ATOM 2458 C CA . ALA A 1 308 ? 14.687 -1.106 -15.233 1.00 89.19 308 ALA A CA 1
ATOM 2459 C C . ALA A 1 308 ? 14.156 -2.524 -14.965 1.00 89.19 308 ALA A C 1
ATOM 2461 O O . ALA A 1 308 ? 14.108 -2.944 -13.812 1.00 89.19 308 ALA A O 1
ATOM 2462 N N . CYS A 1 309 ? 13.769 -3.283 -15.995 1.00 88.81 309 CYS A N 1
ATOM 2463 C CA . CYS A 1 309 ? 13.260 -4.650 -15.833 1.00 88.81 309 CYS A CA 1
ATOM 2464 C C . CYS A 1 309 ? 14.204 -5.545 -15.008 1.00 88.81 309 CYS A C 1
ATOM 2466 O O . CYS A 1 309 ? 13.738 -6.269 -14.135 1.00 88.81 309 CYS A O 1
ATOM 2468 N N . TRP A 1 310 ? 15.517 -5.426 -15.216 1.00 90.50 310 TRP A N 1
ATOM 2469 C CA . TRP A 1 310 ? 16.553 -6.149 -14.473 1.00 90.50 310 TRP A CA 1
ATOM 2470 C C . TRP A 1 310 ? 16.548 -5.835 -12.966 1.00 90.50 310 TRP A C 1
ATOM 2472 O O . TRP A 1 310 ? 16.676 -6.746 -12.146 1.00 90.50 310 TRP A O 1
ATOM 2482 N N . SER A 1 311 ? 16.351 -4.562 -12.608 1.00 92.50 311 SER A N 1
ATOM 2483 C CA . SER A 1 311 ? 16.257 -4.089 -11.225 1.00 92.50 311 SER A CA 1
ATOM 2484 C C . SER A 1 311 ? 14.939 -4.528 -10.584 1.00 92.50 311 SER A C 1
ATOM 2486 O O . SER A 1 311 ? 14.943 -5.120 -9.508 1.00 92.50 311 SER A O 1
ATOM 2488 N N . MET A 1 312 ? 13.811 -4.330 -11.275 1.00 90.81 312 MET A N 1
ATOM 2489 C CA . MET A 1 312 ? 12.495 -4.743 -10.777 1.00 90.81 312 MET A CA 1
ATOM 2490 C C . MET A 1 312 ? 12.422 -6.252 -10.535 1.00 90.81 312 MET A C 1
ATOM 2492 O O . MET A 1 312 ? 11.888 -6.683 -9.514 1.00 90.81 312 MET A O 1
ATOM 2496 N N . ALA A 1 313 ? 12.962 -7.057 -11.455 1.00 90.88 313 ALA A N 1
ATOM 2497 C CA . ALA A 1 313 ? 12.979 -8.511 -11.337 1.00 90.88 313 ALA A CA 1
ATOM 2498 C C . ALA A 1 313 ? 13.818 -8.972 -10.136 1.00 90.88 313 ALA A C 1
ATOM 2500 O O . ALA A 1 313 ? 13.377 -9.831 -9.373 1.00 90.88 313 ALA A O 1
ATOM 2501 N N . ALA A 1 314 ? 14.994 -8.375 -9.921 1.00 92.88 314 ALA A N 1
ATOM 2502 C CA . ALA A 1 314 ? 15.834 -8.704 -8.773 1.00 92.88 314 ALA A CA 1
ATOM 2503 C C . ALA A 1 314 ? 15.190 -8.267 -7.444 1.00 92.88 314 ALA A C 1
ATOM 2505 O O . ALA A 1 314 ? 15.108 -9.067 -6.514 1.00 92.88 314 ALA A O 1
ATOM 2506 N N . ALA A 1 315 ? 14.663 -7.038 -7.381 1.00 93.12 315 ALA A N 1
ATOM 2507 C CA . ALA A 1 315 ? 13.990 -6.496 -6.200 1.00 93.12 315 ALA A CA 1
ATOM 2508 C C . ALA A 1 315 ? 12.769 -7.330 -5.789 1.00 93.12 315 ALA A C 1
ATOM 2510 O O . ALA A 1 315 ? 12.625 -7.670 -4.615 1.00 93.12 315 ALA A O 1
ATOM 2511 N N . SER A 1 316 ? 11.902 -7.672 -6.750 1.00 92.56 316 SER A N 1
ATOM 2512 C CA . SER A 1 316 ? 10.712 -8.504 -6.508 1.00 92.56 316 SER A CA 1
ATOM 2513 C C . SER A 1 316 ? 11.096 -9.911 -6.068 1.00 92.56 316 SER A C 1
ATOM 2515 O O . SER A 1 316 ? 10.623 -10.367 -5.034 1.00 92.56 316 SER A O 1
ATOM 2517 N N . THR A 1 317 ? 12.044 -10.553 -6.759 1.00 92.38 317 THR A N 1
ATOM 2518 C CA . THR A 1 317 ? 12.551 -11.877 -6.365 1.00 92.38 317 THR A CA 1
ATOM 2519 C C . THR A 1 317 ? 13.086 -11.867 -4.935 1.00 92.38 317 THR A C 1
ATOM 2521 O O . THR A 1 317 ? 12.810 -12.787 -4.170 1.00 92.38 317 THR A O 1
ATOM 2524 N N . PHE A 1 318 ? 13.854 -10.845 -4.554 1.00 92.62 318 PHE A N 1
ATOM 2525 C CA . PHE A 1 318 ? 14.391 -10.748 -3.201 1.00 92.62 318 PHE A CA 1
ATOM 2526 C C . PHE A 1 318 ? 13.283 -10.511 -2.168 1.00 92.62 318 PHE A C 1
ATOM 2528 O O . PHE A 1 318 ? 13.220 -11.228 -1.176 1.00 92.62 318 PHE A O 1
ATOM 2535 N N . SER A 1 319 ? 12.363 -9.585 -2.450 1.00 92.31 319 SER A N 1
ATOM 2536 C CA . SER A 1 319 ? 11.205 -9.263 -1.603 1.00 92.31 319 SER A CA 1
ATOM 2537 C C . SER A 1 319 ? 10.320 -10.490 -1.337 1.00 92.31 319 SER A C 1
ATOM 2539 O O . SER A 1 319 ? 10.010 -10.807 -0.189 1.00 92.31 319 SER A O 1
ATOM 2541 N N . ASP A 1 320 ? 9.984 -11.244 -2.386 1.00 93.31 320 ASP A N 1
ATOM 2542 C CA . ASP A 1 320 ? 9.178 -12.464 -2.282 1.00 93.31 320 ASP A CA 1
ATOM 2543 C C . ASP A 1 320 ? 9.920 -13.561 -1.515 1.00 93.31 320 ASP A C 1
ATOM 2545 O O . ASP A 1 320 ? 9.338 -14.262 -0.689 1.00 93.31 320 ASP A O 1
ATOM 2549 N N . ARG A 1 321 ? 11.233 -13.706 -1.741 1.00 92.38 321 ARG A N 1
ATOM 2550 C CA . ARG A 1 321 ? 12.045 -14.682 -1.005 1.00 92.38 321 ARG A CA 1
ATOM 2551 C C . ARG A 1 321 ? 12.177 -14.332 0.469 1.00 92.38 321 ARG A C 1
ATOM 2553 O O . ARG A 1 321 ? 12.134 -15.258 1.270 1.00 92.38 321 ARG A O 1
ATOM 2560 N N . LEU A 1 322 ? 12.305 -13.056 0.834 1.00 90.31 322 LEU A N 1
ATOM 2561 C CA . LEU A 1 322 ? 12.304 -12.649 2.240 1.00 90.31 322 LEU A CA 1
ATOM 2562 C C . LEU A 1 322 ? 11.034 -13.148 2.927 1.00 90.31 322 LEU A C 1
ATOM 2564 O O . LEU A 1 322 ? 11.135 -13.802 3.957 1.00 90.31 322 LEU A O 1
ATOM 2568 N N . LYS A 1 323 ? 9.870 -12.946 2.299 1.00 90.62 323 LYS A N 1
ATOM 2569 C CA . LYS A 1 323 ? 8.580 -13.398 2.828 1.00 90.62 323 LYS A CA 1
ATOM 2570 C C . LYS A 1 323 ? 8.436 -14.925 2.858 1.00 90.62 323 LYS A C 1
ATOM 2572 O O . LYS A 1 323 ? 7.967 -15.479 3.845 1.00 90.62 323 LYS A O 1
ATOM 2577 N N . ILE A 1 324 ? 8.850 -15.624 1.798 1.00 91.19 324 ILE A N 1
ATOM 2578 C CA . ILE A 1 324 ? 8.788 -17.097 1.722 1.00 91.19 324 ILE A CA 1
ATOM 2579 C C . ILE A 1 324 ? 9.688 -17.757 2.778 1.00 91.19 324 ILE A C 1
ATOM 2581 O O . ILE A 1 324 ? 9.302 -18.777 3.343 1.00 91.19 324 ILE A O 1
ATOM 2585 N N . HIS A 1 325 ? 10.886 -17.213 3.015 1.00 88.88 325 HIS A N 1
ATOM 2586 C CA . HIS A 1 325 ? 11.898 -17.818 3.893 1.00 88.88 325 HIS A CA 1
ATOM 2587 C C . HIS A 1 325 ? 11.799 -17.388 5.360 1.00 88.88 325 HIS A C 1
ATOM 2589 O O . HIS A 1 325 ? 12.445 -18.010 6.197 1.00 88.88 325 HIS A O 1
ATOM 2595 N N . SER A 1 326 ? 11.027 -16.350 5.683 1.00 86.69 326 SER A N 1
ATOM 2596 C CA . SER A 1 326 ? 10.774 -15.925 7.061 1.00 86.69 326 SER A CA 1
ATOM 2597 C C . SER A 1 326 ? 9.691 -16.797 7.720 1.00 86.69 326 SER A C 1
ATOM 2599 O O . SER A 1 326 ? 9.930 -17.957 8.040 1.00 86.69 326 SER A O 1
ATOM 2601 N N . THR A 1 327 ? 8.483 -16.267 7.920 1.00 84.31 327 THR A N 1
ATOM 2602 C CA . THR A 1 327 ? 7.317 -16.980 8.471 1.00 84.31 327 THR A CA 1
ATOM 2603 C C . THR A 1 327 ? 6.210 -17.166 7.431 1.00 84.31 327 THR A C 1
ATOM 2605 O O . THR A 1 327 ? 5.063 -17.452 7.774 1.00 84.31 327 THR A O 1
ATOM 2608 N N . GLY A 1 328 ? 6.533 -17.003 6.143 1.00 87.25 328 GLY A N 1
ATOM 2609 C CA . GLY A 1 328 ? 5.580 -17.167 5.053 1.00 87.25 328 GLY A CA 1
ATOM 2610 C C . GLY A 1 328 ? 4.469 -16.122 5.113 1.00 87.25 328 GLY A C 1
ATOM 2611 O O . GLY A 1 328 ? 4.721 -14.917 5.111 1.00 87.25 328 GLY A O 1
ATOM 2612 N N . SER A 1 329 ? 3.224 -16.593 5.174 1.00 88.00 329 SER A N 1
ATOM 2613 C CA . SER A 1 329 ? 2.032 -15.744 5.205 1.00 88.00 329 SER A CA 1
ATOM 2614 C C . SER A 1 329 ? 1.978 -14.806 6.413 1.00 88.00 329 SER A C 1
ATOM 2616 O O . SER A 1 329 ? 1.412 -13.724 6.304 1.00 88.00 329 SER A O 1
ATOM 2618 N N . ALA A 1 330 ? 2.602 -15.164 7.541 1.00 89.50 330 ALA A N 1
ATOM 2619 C CA . ALA A 1 330 ? 2.631 -14.337 8.750 1.00 89.50 330 ALA A CA 1
ATOM 2620 C C . ALA A 1 330 ? 3.611 -13.153 8.676 1.00 89.50 330 ALA A C 1
ATOM 2622 O O . ALA A 1 330 ? 3.585 -12.276 9.536 1.00 89.50 330 ALA A O 1
ATOM 2623 N N . SER A 1 331 ? 4.484 -13.106 7.669 1.00 87.62 331 SER A N 1
ATOM 2624 C CA . SER A 1 331 ? 5.450 -12.019 7.522 1.00 87.62 331 SER A CA 1
ATOM 2625 C C . SER A 1 331 ? 4.858 -10.792 6.843 1.00 87.62 331 SER A C 1
ATOM 2627 O O . SER A 1 331 ? 4.013 -10.889 5.951 1.00 87.62 331 SER A O 1
ATOM 2629 N N . MET A 1 332 ? 5.353 -9.618 7.239 1.00 86.62 332 MET A N 1
ATOM 2630 C CA . MET A 1 332 ? 5.058 -8.375 6.540 1.00 86.62 332 MET A CA 1
ATOM 2631 C C . MET A 1 332 ? 5.647 -8.378 5.133 1.00 86.62 332 MET A C 1
ATOM 2633 O O . MET A 1 332 ? 6.728 -8.907 4.880 1.00 86.62 332 MET A O 1
ATOM 2637 N N . ASP A 1 333 ? 4.905 -7.778 4.209 1.00 89.25 333 ASP A N 1
ATOM 2638 C CA . ASP A 1 333 ? 5.393 -7.521 2.865 1.00 89.25 333 ASP A CA 1
ATOM 2639 C C . ASP A 1 333 ? 6.569 -6.537 2.954 1.00 89.25 333 ASP A C 1
ATOM 2641 O O . ASP A 1 333 ? 6.409 -5.399 3.392 1.00 89.25 333 ASP A O 1
ATOM 2645 N N . VAL A 1 334 ? 7.759 -6.967 2.537 1.00 84.62 334 VAL A N 1
ATOM 2646 C CA . VAL A 1 334 ? 8.953 -6.115 2.495 1.00 84.62 334 VAL A CA 1
ATOM 2647 C C . VAL A 1 334 ? 9.200 -5.697 1.057 1.00 84.62 334 VAL A C 1
ATOM 2649 O O . VAL A 1 334 ? 9.357 -6.544 0.187 1.00 84.62 334 VAL A O 1
ATOM 2652 N N . PHE A 1 335 ? 9.268 -4.391 0.805 1.00 84.50 335 PHE A N 1
ATOM 2653 C CA . PHE A 1 335 ? 9.554 -3.859 -0.523 1.00 84.50 335 PHE A CA 1
ATOM 2654 C C . PHE A 1 335 ? 10.988 -3.379 -0.626 1.00 84.50 335 PHE A C 1
ATOM 2656 O O . PHE A 1 335 ? 11.331 -2.277 -0.194 1.00 84.50 335 PHE A O 1
ATOM 2663 N N . VAL A 1 336 ? 11.819 -4.188 -1.267 1.00 89.31 336 VAL A N 1
ATOM 2664 C CA . VAL A 1 336 ? 13.200 -3.800 -1.538 1.00 89.31 336 VAL A CA 1
ATOM 2665 C C . VAL A 1 336 ? 13.202 -2.751 -2.647 1.00 89.31 336 VAL A C 1
ATOM 2667 O O . VAL A 1 336 ? 12.557 -2.930 -3.678 1.00 89.31 336 VAL A O 1
ATOM 2670 N N . SER A 1 337 ? 13.901 -1.635 -2.425 1.00 89.19 337 SER A N 1
ATOM 2671 C CA . SER A 1 337 ? 13.884 -0.472 -3.319 1.00 89.19 337 SER A CA 1
ATOM 2672 C C . SER A 1 337 ? 14.538 -0.783 -4.673 1.00 89.19 337 SER A C 1
ATOM 2674 O O . SER A 1 337 ? 15.767 -0.883 -4.745 1.00 89.19 337 SER A O 1
ATOM 2676 N N . PRO A 1 338 ? 13.772 -0.840 -5.783 1.00 91.25 338 PRO A N 1
ATOM 2677 C CA . PRO A 1 338 ? 14.361 -1.009 -7.111 1.00 91.25 338 PRO A CA 1
ATOM 2678 C C . PRO A 1 338 ? 15.174 0.226 -7.526 1.00 91.25 338 PRO A C 1
ATOM 2680 O O . PRO A 1 338 ? 16.120 0.127 -8.308 1.00 91.25 338 PRO A O 1
ATOM 2683 N N . GLN A 1 339 ? 14.838 1.398 -6.978 1.00 89.62 339 GLN A N 1
ATOM 2684 C CA . GLN A 1 339 ? 15.556 2.641 -7.245 1.00 89.62 339 GLN A CA 1
ATOM 2685 C C . GLN A 1 339 ? 16.991 2.586 -6.706 1.00 89.62 339 GLN A C 1
ATOM 2687 O O . GLN A 1 339 ? 17.917 2.962 -7.416 1.00 89.62 339 GLN A O 1
ATOM 2692 N N . SER A 1 340 ? 17.199 2.019 -5.512 1.00 90.94 340 SER A N 1
ATOM 2693 C CA . SER A 1 340 ? 18.552 1.822 -4.969 1.00 90.94 340 SER A CA 1
ATOM 2694 C C . SER A 1 340 ? 19.406 0.929 -5.876 1.00 90.94 340 SER A C 1
ATOM 2696 O O . SER A 1 340 ? 20.576 1.225 -6.100 1.00 90.94 340 SER A O 1
ATOM 2698 N N . ILE A 1 341 ? 18.815 -0.104 -6.486 1.00 93.19 341 ILE A N 1
ATOM 2699 C CA . ILE A 1 341 ? 19.509 -0.952 -7.465 1.00 93.19 341 ILE A CA 1
ATOM 2700 C C . ILE A 1 341 ? 19.895 -0.144 -8.711 1.00 93.19 341 ILE A C 1
ATOM 2702 O O . ILE A 1 341 ? 21.041 -0.203 -9.147 1.00 93.19 341 ILE A O 1
ATOM 2706 N N . ILE A 1 342 ? 18.956 0.626 -9.274 1.00 91.62 342 ILE A N 1
ATOM 2707 C CA . ILE A 1 342 ? 19.187 1.468 -10.465 1.00 91.62 342 ILE A CA 1
ATOM 2708 C C . ILE A 1 342 ? 20.341 2.451 -10.219 1.00 91.62 342 ILE A C 1
ATOM 2710 O O . ILE A 1 342 ? 21.217 2.633 -11.076 1.00 91.62 342 ILE A O 1
ATOM 2714 N N . ASP A 1 343 ? 20.350 3.071 -9.042 1.00 91.44 343 ASP A N 1
ATOM 2715 C CA . ASP A 1 343 ? 21.302 4.119 -8.699 1.00 91.44 343 ASP A CA 1
ATOM 2716 C C . ASP A 1 343 ? 22.676 3.553 -8.343 1.00 91.44 343 ASP A C 1
ATOM 2718 O O . ASP A 1 343 ? 23.688 4.102 -8.788 1.00 91.44 343 ASP A O 1
ATOM 2722 N N . CYS A 1 344 ? 22.733 2.439 -7.609 1.00 92.06 344 CYS A N 1
ATOM 2723 C CA . CYS A 1 344 ? 23.964 1.961 -6.982 1.00 92.06 344 CYS A CA 1
ATOM 2724 C C . CYS A 1 344 ? 24.609 0.748 -7.663 1.00 92.06 344 CYS A C 1
ATOM 2726 O O . CYS A 1 344 ? 25.829 0.602 -7.581 1.00 92.06 344 CYS A O 1
ATOM 2728 N N . VAL A 1 345 ? 23.848 -0.113 -8.348 1.00 91.19 345 VAL A N 1
ATOM 2729 C CA . VAL A 1 345 ? 24.430 -1.273 -9.038 1.00 91.19 345 VAL A CA 1
ATOM 2730 C C . VAL A 1 345 ? 25.029 -0.817 -10.359 1.00 91.19 345 VAL A C 1
ATOM 2732 O O . VAL A 1 345 ? 24.322 -0.517 -11.323 1.00 91.19 345 VAL A O 1
ATOM 2735 N N . LYS A 1 346 ? 26.361 -0.752 -10.384 1.00 83.06 346 LYS A N 1
ATOM 2736 C CA . LYS A 1 346 ? 27.164 -0.496 -11.579 1.00 83.06 346 LYS A CA 1
ATOM 2737 C C . LYS A 1 346 ? 27.956 -1.760 -11.891 1.00 83.06 346 LYS A C 1
ATOM 2739 O O . LYS A 1 346 ? 28.743 -2.220 -11.070 1.00 83.06 346 LYS A O 1
ATOM 2744 N N . GLY A 1 347 ? 27.723 -2.322 -13.068 1.00 69.88 347 GLY A N 1
ATOM 2745 C CA . GLY A 1 347 ? 28.433 -3.487 -13.589 1.00 69.88 347 GLY A CA 1
ATOM 2746 C C . GLY A 1 347 ? 28.706 -3.294 -15.075 1.00 69.88 347 GLY A C 1
ATOM 2747 O O . GLY A 1 347 ? 28.166 -2.369 -15.679 1.00 69.88 347 GLY A O 1
ATOM 2748 N N . ASN A 1 348 ? 29.495 -4.176 -15.693 1.00 69.06 348 ASN A N 1
ATOM 2749 C CA . ASN A 1 348 ? 29.867 -4.049 -17.113 1.00 69.06 348 ASN A CA 1
ATOM 2750 C C . ASN A 1 348 ? 28.655 -3.981 -18.061 1.00 69.06 348 ASN A C 1
ATOM 2752 O O . ASN A 1 348 ? 28.782 -3.519 -19.191 1.00 69.06 348 ASN A O 1
ATOM 2756 N N . ARG A 1 349 ? 27.485 -4.465 -17.622 1.00 73.75 349 ARG A N 1
ATOM 2757 C CA . ARG A 1 349 ? 26.246 -4.489 -18.409 1.00 73.75 349 ARG A CA 1
ATOM 2758 C C . ARG A 1 349 ? 25.122 -3.640 -17.809 1.00 73.75 349 ARG A C 1
ATOM 2760 O O . ARG A 1 349 ? 24.125 -3.432 -18.493 1.00 73.75 349 ARG A O 1
ATOM 2767 N N . SER A 1 350 ? 25.292 -3.102 -16.599 1.00 87.94 350 SER A N 1
ATOM 2768 C CA . SER A 1 350 ? 24.228 -2.442 -15.830 1.00 87.94 350 SER A CA 1
ATOM 2769 C C . SER A 1 350 ? 24.409 -0.927 -15.756 1.00 87.94 350 SER A C 1
ATOM 2771 O O . SER A 1 350 ? 25.322 -0.417 -15.109 1.00 87.94 350 SER A O 1
ATOM 2773 N N . HIS A 1 351 ? 23.492 -0.213 -16.415 1.00 89.00 351 HIS A N 1
ATOM 2774 C CA . HIS A 1 351 ? 23.548 1.225 -16.686 1.00 89.00 351 HIS A CA 1
ATOM 2775 C C . HIS A 1 351 ? 22.239 1.928 -16.284 1.00 89.00 351 HIS A C 1
ATOM 2777 O O . HIS A 1 351 ? 21.697 2.761 -17.014 1.00 89.00 351 HIS A O 1
ATOM 2783 N N . GLY A 1 352 ? 21.696 1.583 -15.113 1.00 88.81 352 GLY A N 1
ATOM 2784 C CA . GLY A 1 352 ? 20.468 2.187 -14.594 1.00 88.81 352 GLY A CA 1
ATOM 2785 C C . GLY A 1 352 ? 19.278 2.007 -15.548 1.00 88.81 352 GLY A C 1
ATOM 2786 O O . GLY A 1 352 ? 18.918 0.885 -15.909 1.00 88.81 352 GLY A O 1
ATOM 2787 N N . CYS A 1 353 ? 18.675 3.119 -15.981 1.00 87.75 353 CYS A N 1
ATOM 2788 C CA . CYS A 1 353 ? 17.551 3.114 -16.925 1.00 87.75 353 CYS A CA 1
ATOM 2789 C C . CYS A 1 353 ? 17.926 2.765 -18.374 1.00 87.75 353 CYS A C 1
ATOM 2791 O O . CYS A 1 353 ? 17.023 2.590 -19.192 1.00 87.75 353 CYS A O 1
ATOM 2793 N N . PHE A 1 354 ? 19.213 2.646 -18.708 1.00 87.00 354 PHE A N 1
ATOM 2794 C CA . PHE A 1 354 ? 19.662 2.238 -20.045 1.00 87.00 354 PHE A CA 1
ATOM 2795 C C . PHE A 1 354 ? 19.772 0.712 -20.206 1.00 87.00 354 PHE A C 1
ATOM 2797 O O . PHE A 1 354 ? 20.226 0.236 -21.242 1.00 87.00 354 PHE A O 1
ATOM 2804 N N . GLY A 1 355 ? 19.321 -0.054 -19.208 1.00 87.12 355 GLY A N 1
ATOM 2805 C CA . GLY A 1 355 ? 19.363 -1.516 -19.197 1.00 87.12 355 GLY A CA 1
ATOM 2806 C C . GLY A 1 355 ? 20.369 -2.067 -18.190 1.00 87.12 355 GLY A C 1
ATOM 2807 O O . GLY A 1 355 ? 21.201 -1.335 -17.649 1.00 87.12 355 GLY A O 1
ATOM 2808 N N . GLY A 1 356 ? 20.268 -3.367 -17.926 1.00 88.88 356 GLY A N 1
ATOM 2809 C CA . GLY A 1 356 ? 21.145 -4.065 -16.993 1.00 88.88 356 GLY A CA 1
ATOM 2810 C C . GLY A 1 356 ? 20.896 -5.561 -16.916 1.00 88.88 356 GLY A C 1
ATOM 2811 O O . GLY A 1 356 ? 20.045 -6.093 -17.630 1.00 88.88 356 GLY A O 1
ATOM 2812 N N . ASP A 1 357 ? 21.662 -6.226 -16.054 1.00 88.69 357 ASP A N 1
ATOM 2813 C CA . ASP A 1 357 ? 21.566 -7.661 -15.792 1.00 88.69 357 ASP A CA 1
ATOM 2814 C C . ASP A 1 357 ? 21.292 -7.899 -14.300 1.00 88.69 357 ASP A C 1
ATOM 2816 O O . ASP A 1 357 ? 22.026 -7.423 -13.434 1.00 88.69 357 ASP A O 1
ATOM 2820 N N . SER A 1 358 ? 20.239 -8.659 -13.986 1.00 89.56 358 SER A N 1
ATOM 2821 C CA . SER A 1 358 ? 19.893 -9.027 -12.609 1.00 89.56 358 SER A CA 1
ATOM 2822 C C . SER A 1 358 ? 21.018 -9.794 -11.901 1.00 89.56 358 SER A C 1
ATOM 2824 O O . SER A 1 358 ? 21.092 -9.755 -10.675 1.00 89.56 358 SER A O 1
ATOM 2826 N N . ALA A 1 359 ? 21.921 -10.450 -12.639 1.00 87.00 359 ALA A N 1
ATOM 2827 C CA . ALA A 1 359 ? 23.099 -11.107 -12.077 1.00 87.00 359 ALA A CA 1
ATOM 2828 C C . ALA A 1 359 ? 24.064 -10.134 -11.376 1.00 87.00 359 ALA A C 1
ATOM 2830 O O . ALA A 1 359 ? 24.744 -10.540 -10.436 1.00 87.00 359 ALA A O 1
ATOM 2831 N N . ASP A 1 360 ? 24.095 -8.860 -11.781 1.00 88.62 360 ASP A N 1
ATOM 2832 C CA . ASP A 1 360 ? 24.947 -7.841 -11.154 1.00 88.62 360 ASP A CA 1
ATOM 2833 C C . ASP A 1 360 ? 24.391 -7.387 -9.786 1.00 88.62 360 ASP A C 1
ATOM 2835 O O . ASP A 1 360 ? 25.112 -6.796 -8.981 1.00 88.62 360 ASP A O 1
ATOM 2839 N N . VAL A 1 361 ? 23.115 -7.676 -9.491 1.00 90.94 361 VAL A N 1
ATOM 2840 C CA . VAL A 1 361 ? 22.437 -7.241 -8.258 1.00 90.94 361 VAL A CA 1
ATOM 2841 C C . VAL A 1 361 ? 22.831 -8.101 -7.059 1.00 90.94 361 VAL A C 1
ATOM 2843 O O . VAL A 1 361 ? 23.064 -7.571 -5.976 1.00 90.94 361 VAL A O 1
ATOM 2846 N N . TRP A 1 362 ? 22.947 -9.420 -7.231 1.00 90.62 362 TRP A N 1
ATOM 2847 C CA . TRP A 1 362 ? 23.198 -10.335 -6.110 1.00 90.62 362 TRP A CA 1
ATOM 2848 C C . TRP A 1 362 ? 24.538 -10.098 -5.400 1.00 90.62 362 TRP A C 1
ATOM 2850 O O . TRP A 1 362 ? 24.542 -10.052 -4.169 1.00 90.62 362 TRP A O 1
ATOM 2860 N N . PRO A 1 363 ? 25.667 -9.885 -6.110 1.00 88.06 363 PRO A N 1
ATOM 2861 C CA . PRO A 1 363 ? 26.923 -9.522 -5.459 1.00 88.06 363 PRO A CA 1
ATOM 2862 C C . PRO A 1 363 ? 26.842 -8.176 -4.734 1.00 88.06 363 PRO A C 1
ATOM 2864 O O . PRO A 1 363 ? 27.479 -8.007 -3.697 1.00 88.06 363 PRO A O 1
ATOM 2867 N N . TYR A 1 364 ? 26.062 -7.226 -5.265 1.00 88.00 364 TYR A N 1
ATOM 2868 C CA . TYR A 1 364 ? 25.843 -5.940 -4.613 1.00 88.00 364 TYR A CA 1
ATOM 2869 C C . TYR A 1 364 ? 25.074 -6.109 -3.302 1.00 88.00 364 TYR A C 1
ATOM 2871 O O . TYR A 1 364 ? 25.580 -5.665 -2.278 1.00 88.00 364 TYR A O 1
ATOM 2879 N N . TYR A 1 365 ? 23.937 -6.811 -3.301 1.00 90.19 365 TYR A N 1
ATOM 2880 C CA . TYR A 1 365 ? 23.194 -7.132 -2.072 1.00 90.19 365 TYR A CA 1
ATOM 2881 C C . TYR A 1 365 ? 24.070 -7.852 -1.052 1.00 90.19 365 TYR A C 1
ATOM 2883 O O . TYR A 1 365 ? 24.217 -7.390 0.068 1.00 90.19 365 TYR A O 1
ATOM 2891 N N . ASN A 1 366 ? 24.791 -8.900 -1.458 1.00 88.75 366 ASN A N 1
ATOM 2892 C CA . ASN A 1 366 ? 25.697 -9.600 -0.543 1.00 88.75 366 ASN A CA 1
ATOM 2893 C C . ASN A 1 366 ? 26.777 -8.684 0.072 1.00 88.75 366 ASN A C 1
ATOM 2895 O O . ASN A 1 366 ? 27.279 -8.961 1.156 1.00 88.75 366 ASN A O 1
ATOM 2899 N N . LYS A 1 367 ? 27.160 -7.605 -0.620 1.00 88.06 367 LYS A N 1
ATOM 2900 C CA . LYS A 1 367 ? 28.126 -6.623 -0.119 1.00 88.06 367 LYS A CA 1
ATOM 2901 C C . LYS A 1 367 ? 27.497 -5.600 0.832 1.00 88.06 367 LYS A C 1
ATOM 2903 O O . LYS A 1 367 ? 28.195 -5.147 1.736 1.00 88.06 367 LYS A O 1
ATOM 2908 N N . VAL A 1 368 ? 26.257 -5.176 0.591 1.00 84.62 368 VAL A N 1
ATOM 2909 C CA . VAL A 1 368 ? 25.633 -4.059 1.326 1.00 84.62 368 VAL A CA 1
ATOM 2910 C C . VAL A 1 368 ? 24.664 -4.494 2.425 1.00 84.62 368 VAL A C 1
ATOM 2912 O O . VAL A 1 368 ? 24.364 -3.673 3.289 1.00 84.62 368 VAL A O 1
ATOM 2915 N N . GLY A 1 369 ? 24.233 -5.758 2.419 1.00 60.03 369 GLY A N 1
ATOM 2916 C CA . GLY A 1 369 ? 23.162 -6.281 3.272 1.00 60.03 369 GLY A CA 1
ATOM 2917 C C . GLY A 1 369 ? 21.805 -6.123 2.607 1.00 60.03 369 GLY A C 1
ATOM 2918 O O . GLY A 1 369 ? 20.851 -5.815 3.351 1.00 60.03 369 GLY A O 1
#